Protein AF-A0A6I9NZT9-F1 (afdb_monomer)

Sequence (232 aa):
MGMRSCDSRCLFSGSKGEVCCIEPLRAPPDFRDHPITHYSLLAMASLTKILVIGLKPSLKVWMTFPYSKSDPSSVPQLAWQFVPVQKMLNPVLAFCKGDTVHFLLVKKEDTGTIHVIKQKQLQLSCDIISLSWINSRTLVLVDSHEKLQVVDRPSQEVLETLDLEQVQLVYNSRHFKSLATGGNVSQALALVGEKACYQSVSSYAGQIVYLGTKSAHIMALRNWREVCMMLF

InterPro domains:
  IPR045111 Vacuolar protein sorting-associated protein Vps41/Vps8 [PTHR12616] (41-227)

Foldseek 3Di:
DDDPPDDDDDPADDPQRDWQDKDWDDDDPVCCVPLCVQFGWMWTDGLFWIWIWGPPPHTDTQDIGTDDDADLLFAKDWEWDQAQDPNDTWIKIWIDTFFKTWIWTWDADPVRDIHTDTDDMAGDPFRWQDWYDLHNFWIWTAGLQRKIFIAGNVVSDGPDIDHCVVQAFDAADPVLQCPVPVRDDDPSSVSNSRSHRPVQWDHDNSWIWGHGPVDIDIDHDDDVVNVVVVVD

Solvent-accessible surface area (backbone atoms only — not comparable to full-atom values): 13312 Å² total; per-residue (Å²): 133,84,77,76,94,64,90,82,77,83,90,57,71,65,91,76,34,49,70,77,44,73,41,66,61,78,68,55,84,94,40,60,87,40,84,67,54,72,22,50,40,33,39,39,27,26,90,49,33,37,36,38,31,26,58,32,96,53,80,39,80,78,44,77,48,69,61,71,99,51,62,79,48,41,34,59,39,64,35,72,42,62,26,82,52,96,92,39,75,33,46,31,37,41,33,33,49,23,33,45,41,39,34,37,40,44,46,73,46,96,90,68,51,75,47,77,42,80,52,85,64,46,78,57,97,49,45,35,45,43,59,40,62,47,52,68,55,35,36,41,35,27,30,78,82,40,37,35,36,34,30,36,60,87,82,65,43,75,77,45,77,45,82,38,71,88,49,44,70,43,53,48,59,60,82,33,66,10,73,84,60,78,65,68,56,54,73,63,50,41,52,19,22,68,57,28,30,76,92,24,50,49,67,56,96,43,28,38,39,38,34,22,79,87,49,75,46,79,46,63,83,77,52,73,68,63,56,55,64,74,77,112

Secondary structure (DSSP, 8-state):
----------S--STTS-EEEEEE----GGGTTSTTGGG-EEEEEESSEEEEEE-SSS-EEEEEEEPPS--TTPPPEEEEEEEEETTEEEEEEEEESSSEEEEEEEEE-TTS-EEEEE---EE-SS-EEEEEESSSSEEEEEETT-EEEEEETTT--EEEEEE-TTT-B----TTTTTTTTTT---HHHHHHHTT--TTTEEEETTEEEEEBSS-EEEEEPPPHHHHHHT--

Organism: NCBI:txid8208

pLDDT: mean 84.69, std 13.44, range [42.03, 97.88]

Structure (mmCIF, N/CA/C/O backbone):
data_AF-A0A6I9NZT9-F1
#
_entry.id   AF-A0A6I9NZT9-F1
#
loop_
_atom_site.group_PDB
_atom_site.id
_atom_site.type_symbol
_atom_site.label_atom_id
_atom_site.label_alt_id
_atom_site.label_comp_id
_atom_site.label_asym_id
_atom_site.label_entity_id
_atom_site.label_seq_id
_atom_site.pdbx_PDB_ins_code
_atom_site.Cartn_x
_atom_site.Cartn_y
_atom_site.Cartn_z
_atom_site.occupancy
_atom_site.B_iso_or_equiv
_atom_site.auth_seq_id
_atom_site.auth_comp_id
_atom_site.auth_asym_id
_atom_site.auth_atom_id
_atom_site.pdbx_PDB_model_num
ATOM 1 N N . MET A 1 1 ? 33.300 -26.951 5.316 1.00 42.03 1 MET A N 1
ATOM 2 C CA . MET A 1 1 ? 33.050 -25.509 5.539 1.00 42.03 1 MET A CA 1
ATOM 3 C C . MET A 1 1 ? 32.155 -25.010 4.415 1.00 42.03 1 MET A C 1
ATOM 5 O O . MET A 1 1 ? 32.610 -24.957 3.283 1.00 42.03 1 MET A O 1
ATOM 9 N N . GLY A 1 2 ? 30.869 -24.774 4.685 1.00 51.41 2 GLY A N 1
ATOM 10 C CA . GLY A 1 2 ? 29.906 -24.364 3.659 1.00 51.41 2 GLY A CA 1
ATOM 11 C C . GLY A 1 2 ? 30.040 -22.878 3.341 1.00 51.41 2 GLY A C 1
ATOM 12 O O . GLY A 1 2 ? 29.692 -22.045 4.175 1.00 51.41 2 GLY A O 1
ATOM 13 N N . MET A 1 3 ? 30.542 -22.549 2.148 1.00 48.19 3 MET A N 1
ATOM 14 C CA . MET A 1 3 ? 30.416 -21.204 1.586 1.00 48.19 3 MET A CA 1
ATOM 15 C C . MET A 1 3 ? 28.928 -20.860 1.500 1.00 48.19 3 MET A C 1
ATOM 17 O O . MET A 1 3 ? 28.162 -21.559 0.837 1.00 48.19 3 MET A O 1
ATOM 21 N N . ARG A 1 4 ? 28.505 -19.792 2.181 1.00 50.16 4 ARG A N 1
ATOM 22 C CA . ARG A 1 4 ? 27.175 -19.218 1.969 1.00 50.16 4 ARG A CA 1
ATOM 23 C C . ARG A 1 4 ? 27.144 -18.685 0.538 1.00 50.16 4 ARG A C 1
ATOM 25 O O . ARG A 1 4 ? 27.800 -17.697 0.241 1.00 50.16 4 ARG A O 1
ATOM 32 N N . SER A 1 5 ? 26.402 -19.342 -0.345 1.00 57.97 5 SER A N 1
ATOM 33 C CA . SER A 1 5 ? 26.272 -18.985 -1.765 1.00 57.97 5 SER A CA 1
ATOM 34 C C . SER A 1 5 ? 25.376 -17.759 -2.014 1.00 57.97 5 SER A C 1
ATOM 36 O O . SER A 1 5 ? 24.858 -17.591 -3.114 1.00 57.97 5 SER A O 1
ATOM 38 N N . CYS A 1 6 ? 25.119 -16.941 -0.989 1.00 59.12 6 CYS A N 1
ATOM 39 C CA . CYS A 1 6 ? 24.190 -15.818 -1.037 1.00 59.12 6 CYS A CA 1
ATOM 40 C C . CYS A 1 6 ? 24.814 -14.609 -0.337 1.00 59.12 6 CYS A C 1
ATOM 42 O O . CYS A 1 6 ? 24.993 -14.622 0.884 1.00 59.12 6 CYS A O 1
ATOM 44 N N . ASP A 1 7 ? 25.116 -13.568 -1.112 1.00 59.53 7 ASP A N 1
ATOM 45 C CA . ASP A 1 7 ? 25.442 -12.250 -0.576 1.00 59.53 7 ASP A CA 1
ATOM 46 C C . ASP A 1 7 ? 24.166 -11.618 -0.013 1.00 59.53 7 ASP A C 1
ATOM 48 O O . ASP A 1 7 ? 23.321 -11.076 -0.730 1.00 59.53 7 ASP A O 1
ATOM 52 N N . SER A 1 8 ? 23.996 -11.706 1.305 1.00 62.50 8 SER A N 1
ATOM 53 C CA . SER A 1 8 ? 22.881 -11.065 1.993 1.00 62.50 8 SER A CA 1
ATOM 54 C C . SER A 1 8 ? 23.117 -9.556 2.070 1.00 62.50 8 SER A C 1
ATOM 56 O O . SER A 1 8 ? 23.924 -9.087 2.875 1.00 62.50 8 SER A O 1
ATOM 58 N N . ARG A 1 9 ? 22.391 -8.773 1.266 1.00 67.44 9 ARG A N 1
ATOM 59 C CA . ARG A 1 9 ? 22.388 -7.309 1.375 1.00 67.44 9 ARG A CA 1
ATOM 60 C C . ARG A 1 9 ? 21.302 -6.854 2.345 1.00 67.44 9 ARG A C 1
ATOM 62 O O . ARG A 1 9 ? 20.113 -7.038 2.099 1.00 67.44 9 ARG A O 1
ATOM 69 N N . CYS A 1 10 ? 21.714 -6.224 3.437 1.00 69.25 10 CYS A N 1
ATOM 70 C CA . CYS A 1 10 ? 20.796 -5.635 4.402 1.00 69.25 10 CYS A CA 1
ATOM 71 C C . CYS A 1 10 ? 20.137 -4.370 3.814 1.00 69.25 10 CYS A C 1
ATOM 73 O O . CYS A 1 10 ? 20.832 -3.422 3.453 1.00 69.25 10 CYS A O 1
ATOM 75 N N . LEU A 1 11 ? 18.803 -4.359 3.704 1.00 70.06 11 LEU A N 1
ATOM 76 C CA . LEU A 1 11 ? 18.023 -3.176 3.295 1.00 70.06 11 LEU A CA 1
ATOM 77 C C . LEU A 1 11 ? 17.580 -2.327 4.493 1.00 70.06 11 LEU A C 1
ATOM 79 O O . LEU A 1 11 ? 17.432 -1.112 4.377 1.00 70.06 11 LEU A O 1
ATOM 83 N N . PHE A 1 12 ? 17.413 -2.968 5.649 1.00 65.81 12 PHE A N 1
ATOM 84 C CA . PHE A 1 12 ? 17.015 -2.348 6.901 1.00 65.81 12 PHE A CA 1
ATOM 85 C C . PHE A 1 12 ? 17.824 -2.932 8.057 1.00 65.81 12 PHE A C 1
ATOM 87 O O . PHE A 1 12 ? 17.861 -4.148 8.227 1.00 65.81 12 PHE A O 1
ATOM 94 N N . SER A 1 13 ? 18.441 -2.063 8.860 1.00 58.19 13 SER A N 1
ATOM 95 C CA . SER A 1 13 ? 19.208 -2.445 10.048 1.00 58.19 13 SER A CA 1
ATOM 96 C C . SER A 1 13 ? 18.783 -1.597 11.248 1.00 58.19 13 SER A C 1
ATOM 98 O O . SER A 1 13 ? 18.632 -0.378 11.125 1.00 58.19 13 SER A O 1
ATOM 100 N N . GLY A 1 14 ? 18.598 -2.244 12.402 1.00 60.31 14 GLY A N 1
ATOM 101 C CA . GLY A 1 14 ? 18.289 -1.609 13.687 1.00 60.31 14 GLY A CA 1
ATOM 102 C C . GLY A 1 14 ? 16.810 -1.272 13.930 1.00 60.31 14 GLY A C 1
ATOM 103 O O . GLY A 1 14 ? 15.960 -1.387 13.050 1.00 60.31 14 GLY A O 1
ATOM 104 N N . SER A 1 15 ? 16.516 -0.793 15.143 1.00 53.78 15 SER A N 1
ATOM 105 C CA . SER A 1 15 ? 15.157 -0.532 15.659 1.00 53.78 15 SER A CA 1
ATOM 106 C C . SER A 1 15 ? 14.369 0.558 14.917 1.00 53.78 15 SER A C 1
ATOM 108 O O . SER A 1 15 ? 13.152 0.624 15.025 1.00 53.78 15 SER A O 1
ATOM 110 N N . LYS A 1 16 ? 15.037 1.418 14.135 1.00 55.62 16 LYS A N 1
ATOM 111 C CA . LYS A 1 16 ? 14.395 2.448 13.284 1.00 55.62 16 LYS A CA 1
ATOM 112 C C . LYS A 1 16 ? 14.175 1.997 11.834 1.00 55.62 16 LYS A C 1
ATOM 114 O O . LYS A 1 16 ? 13.639 2.760 11.024 1.00 55.62 16 LYS A O 1
ATOM 119 N N . GLY A 1 17 ? 14.635 0.792 11.499 1.00 67.75 17 GLY A N 1
ATOM 120 C CA . GLY A 1 17 ? 14.520 0.178 10.180 1.00 67.75 17 GLY A CA 1
ATOM 121 C C . GLY A 1 17 ? 13.511 -0.964 10.120 1.00 67.75 17 GLY A C 1
ATOM 122 O O . GLY A 1 17 ? 13.339 -1.539 9.058 1.00 67.75 17 GLY A O 1
ATOM 123 N N . GLU A 1 18 ? 12.845 -1.313 11.217 1.00 78.94 18 GLU A N 1
ATOM 124 C CA . GLU A 1 18 ? 11.904 -2.433 11.223 1.00 78.94 18 GLU A CA 1
ATOM 125 C C . GLU A 1 18 ? 10.788 -2.218 10.197 1.00 78.94 18 GLU A C 1
ATOM 127 O O . GLU A 1 18 ? 10.162 -1.157 10.139 1.00 78.94 18 GLU A O 1
ATOM 132 N N . VAL A 1 19 ? 10.580 -3.228 9.356 1.00 86.12 19 VAL A N 1
ATOM 133 C CA . VAL A 1 19 ? 9.548 -3.203 8.322 1.00 86.12 19 VAL A CA 1
ATOM 134 C C . VAL A 1 19 ? 8.225 -3.581 8.966 1.00 86.12 19 VAL A C 1
ATOM 136 O O . VAL A 1 19 ? 8.086 -4.673 9.511 1.00 86.12 19 VAL A O 1
ATOM 139 N N . CYS A 1 20 ? 7.259 -2.671 8.907 1.00 85.31 20 CYS A N 1
ATOM 140 C CA . CYS A 1 20 ? 5.933 -2.848 9.487 1.00 85.31 20 CYS A CA 1
ATOM 141 C C . CYS A 1 20 ? 4.992 -3.579 8.529 1.00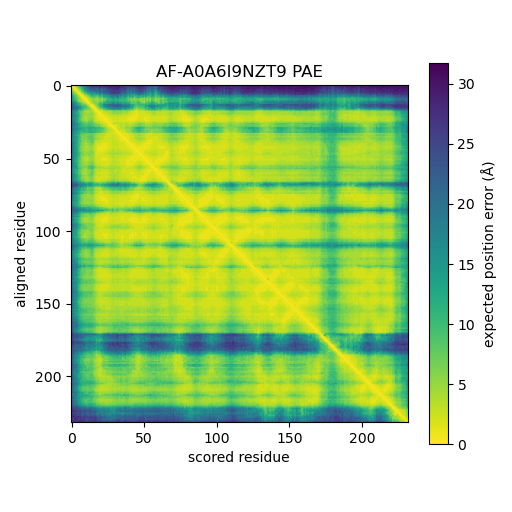 85.31 20 CYS A C 1
ATOM 143 O O . CYS A 1 20 ? 4.189 -4.401 8.962 1.00 85.31 20 CYS A O 1
ATOM 145 N N . CYS A 1 21 ? 5.088 -3.278 7.234 1.00 88.12 21 CYS A N 1
ATOM 146 C CA . CYS A 1 21 ? 4.266 -3.893 6.202 1.00 88.12 21 CYS A CA 1
ATOM 147 C C . CYS A 1 21 ? 5.017 -3.969 4.867 1.00 88.12 21 CYS A C 1
ATOM 149 O O . CYS A 1 21 ? 5.953 -3.209 4.589 1.00 88.12 21 CYS A O 1
ATOM 151 N N . ILE A 1 22 ? 4.620 -4.949 4.059 1.00 93.12 22 ILE A N 1
ATOM 152 C CA . ILE A 1 22 ? 5.210 -5.273 2.764 1.00 93.12 22 ILE A CA 1
ATOM 153 C C . ILE A 1 22 ? 4.063 -5.522 1.797 1.00 93.12 22 ILE A C 1
ATOM 155 O O . ILE A 1 22 ? 3.155 -6.278 2.125 1.00 93.12 22 ILE A O 1
ATOM 159 N N . GLU A 1 23 ? 4.148 -4.943 0.605 1.00 95.44 23 GLU A N 1
ATOM 160 C CA . GLU A 1 23 ? 3.105 -5.053 -0.409 1.00 95.44 23 GLU A CA 1
ATOM 161 C C . GLU A 1 23 ? 3.738 -5.381 -1.774 1.00 95.44 23 GLU A C 1
ATOM 163 O O . GLU A 1 23 ? 4.398 -4.525 -2.384 1.00 95.44 23 GLU A O 1
ATOM 168 N N . PRO A 1 24 ? 3.641 -6.641 -2.247 1.00 95.56 24 PRO A N 1
ATOM 169 C CA . PRO A 1 24 ? 4.149 -7.041 -3.555 1.00 95.56 24 PRO A CA 1
ATOM 170 C C . PRO A 1 24 ? 3.208 -6.574 -4.662 1.00 95.56 24 PRO A C 1
ATOM 172 O O . PRO A 1 24 ? 1.991 -6.698 -4.546 1.00 95.56 24 PRO A O 1
ATOM 175 N N . LEU A 1 25 ? 3.758 -6.110 -5.785 1.00 95.25 25 LEU A N 1
ATOM 176 C CA . LEU A 1 25 ? 2.935 -5.830 -6.957 1.00 95.25 25 LEU A CA 1
ATOM 177 C C . LEU A 1 25 ? 2.439 -7.152 -7.551 1.00 95.25 25 LEU A C 1
ATOM 179 O O . LEU A 1 25 ? 3.203 -7.906 -8.158 1.00 95.25 25 LEU A O 1
ATOM 183 N N . ARG A 1 26 ? 1.143 -7.418 -7.403 1.00 90.94 26 ARG A N 1
ATOM 184 C CA . ARG A 1 26 ? 0.479 -8.569 -8.017 1.00 90.94 26 ARG A CA 1
ATOM 185 C C . ARG A 1 26 ? -0.089 -8.148 -9.365 1.00 90.94 26 ARG A C 1
ATOM 187 O O . ARG A 1 26 ? -0.988 -7.317 -9.424 1.00 90.94 26 ARG A O 1
ATOM 194 N N . ALA A 1 27 ? 0.444 -8.712 -10.443 1.00 87.62 27 ALA A N 1
ATOM 195 C CA . ALA A 1 27 ? -0.117 -8.521 -11.774 1.00 87.62 27 ALA A CA 1
ATOM 196 C C . ALA A 1 27 ? -1.311 -9.469 -11.971 1.00 87.62 27 ALA A C 1
ATOM 198 O O . ALA A 1 27 ? -1.139 -10.684 -11.819 1.00 87.62 27 ALA A O 1
ATOM 199 N N . PRO A 1 28 ? -2.506 -8.951 -12.308 1.00 83.81 28 PRO A N 1
ATOM 200 C CA . PRO A 1 28 ? -3.607 -9.794 -12.757 1.00 83.81 28 PRO A CA 1
ATOM 201 C C . PRO A 1 28 ? -3.206 -10.630 -13.988 1.00 83.81 28 PRO A C 1
ATOM 203 O O . PRO A 1 28 ? -2.239 -10.279 -14.671 1.00 83.81 28 PRO A O 1
ATOM 206 N N . PRO A 1 29 ? -3.928 -11.726 -14.292 1.00 84.19 29 PRO A N 1
ATOM 207 C CA . PRO A 1 29 ? -3.612 -12.608 -15.418 1.00 84.19 29 PRO A CA 1
ATOM 208 C C . PRO A 1 29 ? -3.400 -11.865 -16.742 1.00 84.19 29 PRO A C 1
ATOM 210 O O . PRO A 1 29 ? -2.430 -12.149 -17.440 1.00 84.19 29 PRO A O 1
ATOM 213 N N . ASP A 1 30 ? -4.220 -10.847 -17.004 1.00 84.81 30 ASP A N 1
ATOM 214 C CA . ASP A 1 30 ? -4.185 -10.040 -18.231 1.00 84.81 30 ASP A CA 1
ATOM 215 C C . ASP A 1 30 ? -2.953 -9.121 -18.340 1.00 84.81 30 ASP A C 1
ATOM 217 O O . ASP A 1 30 ? -2.678 -8.563 -19.397 1.00 84.81 30 ASP A O 1
ATOM 221 N N . PHE A 1 31 ? -2.186 -8.958 -17.255 1.00 83.75 31 PHE A N 1
ATOM 222 C CA . PHE A 1 31 ? -1.015 -8.075 -17.186 1.00 83.75 31 PHE A CA 1
ATOM 223 C C . PHE A 1 31 ? 0.299 -8.824 -16.998 1.00 83.75 31 PHE A C 1
ATOM 225 O O . PHE A 1 31 ? 1.314 -8.202 -16.684 1.00 83.75 31 PHE A O 1
ATOM 232 N N . ARG A 1 32 ? 0.319 -10.151 -17.174 1.00 82.00 32 ARG A N 1
ATOM 233 C CA . ARG A 1 32 ? 1.549 -10.944 -17.012 1.00 82.00 32 ARG A CA 1
ATOM 234 C C . ARG A 1 32 ? 2.669 -10.484 -17.943 1.00 82.00 32 ARG A C 1
ATOM 236 O O . ARG A 1 32 ? 3.810 -10.403 -17.490 1.00 82.00 32 ARG A O 1
ATOM 243 N N . ASP A 1 33 ? 2.324 -10.086 -19.164 1.00 86.75 33 ASP A N 1
ATOM 244 C CA . ASP A 1 33 ? 3.270 -9.598 -20.175 1.00 86.75 33 ASP A CA 1
ATOM 245 C C . ASP A 1 33 ? 3.624 -8.110 -20.013 1.00 86.75 33 ASP A C 1
ATOM 247 O O . ASP A 1 33 ? 4.415 -7.563 -20.783 1.00 86.75 33 ASP A O 1
ATOM 251 N N . HIS A 1 34 ? 3.063 -7.423 -19.009 1.00 90.50 34 HIS A N 1
ATOM 252 C CA . HIS A 1 34 ? 3.400 -6.027 -18.770 1.00 90.50 34 HIS A CA 1
ATOM 253 C C . HIS A 1 34 ? 4.891 -5.908 -18.395 1.00 90.50 34 HIS A C 1
ATOM 255 O O . HIS A 1 34 ? 5.329 -6.560 -17.448 1.00 90.50 34 HIS A O 1
ATOM 261 N N . PRO A 1 35 ? 5.683 -5.011 -19.014 1.00 90.69 35 PRO A N 1
ATOM 262 C CA . PRO A 1 35 ? 7.142 -4.998 -18.857 1.00 90.69 35 PRO A CA 1
ATOM 263 C C . PRO A 1 35 ? 7.665 -4.873 -17.418 1.00 90.69 35 PRO A C 1
ATOM 265 O O . PRO A 1 35 ? 8.810 -5.226 -17.136 1.00 90.69 35 PRO A O 1
ATOM 268 N N . ILE A 1 36 ? 6.850 -4.335 -16.508 1.00 92.19 36 ILE A N 1
ATOM 269 C CA . ILE A 1 36 ? 7.199 -4.170 -15.092 1.00 92.19 36 ILE A CA 1
ATOM 270 C C . ILE A 1 36 ? 7.196 -5.492 -14.304 1.00 92.19 36 ILE A C 1
ATOM 272 O O . ILE A 1 36 ? 7.867 -5.590 -13.277 1.00 92.19 36 ILE A O 1
ATOM 276 N N . THR A 1 37 ? 6.475 -6.522 -14.764 1.00 90.81 37 THR A N 1
ATOM 277 C CA . THR A 1 37 ? 6.315 -7.795 -14.035 1.00 90.81 37 THR A CA 1
ATOM 278 C C . THR A 1 37 ? 7.617 -8.586 -13.964 1.00 90.81 37 THR A C 1
ATOM 280 O O . THR A 1 37 ? 7.867 -9.270 -12.969 1.00 90.81 37 THR A O 1
ATOM 283 N N . HIS A 1 38 ? 8.501 -8.410 -14.951 1.00 90.56 38 HIS A N 1
ATOM 284 C CA . HIS A 1 38 ? 9.821 -9.042 -15.002 1.00 90.56 38 HIS A CA 1
ATOM 285 C C . HIS A 1 38 ? 10.725 -8.683 -13.819 1.00 90.56 38 HIS A C 1
ATOM 287 O O . HIS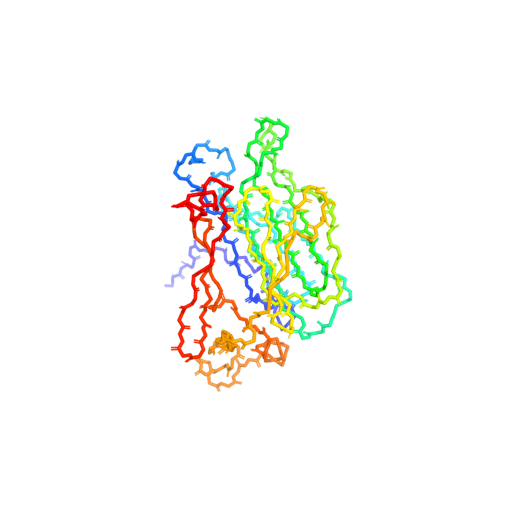 A 1 38 ? 11.664 -9.422 -13.524 1.00 90.56 38 HIS A O 1
ATOM 293 N N . TYR A 1 39 ? 10.446 -7.575 -13.128 1.00 92.38 39 TYR A N 1
ATOM 294 C CA . TYR A 1 39 ? 11.305 -7.081 -12.059 1.00 92.38 39 TYR A CA 1
ATOM 295 C C . TYR A 1 39 ? 10.831 -7.438 -10.645 1.00 92.38 39 TYR A C 1
ATOM 297 O O . TYR A 1 39 ? 11.542 -7.157 -9.680 1.00 92.38 39 TYR A O 1
ATOM 305 N N . SER A 1 40 ? 9.657 -8.069 -10.505 1.00 93.25 40 SER A N 1
ATOM 306 C CA . SER A 1 40 ? 9.083 -8.458 -9.206 1.00 93.25 40 SER A CA 1
ATOM 307 C C . SER A 1 40 ? 9.092 -7.298 -8.195 1.00 93.25 40 SER A C 1
ATOM 309 O O . SER A 1 40 ? 9.841 -7.311 -7.217 1.00 93.25 40 SER A O 1
ATOM 311 N N . LEU A 1 41 ? 8.288 -6.268 -8.483 1.00 95.06 41 LEU A N 1
ATOM 312 C CA . LEU A 1 41 ? 8.169 -5.059 -7.663 1.00 95.06 41 LEU A CA 1
ATOM 313 C C . LEU A 1 41 ? 7.655 -5.375 -6.256 1.00 95.06 41 LEU A C 1
ATOM 315 O O . LEU A 1 41 ? 6.673 -6.100 -6.087 1.00 95.06 41 LEU A O 1
ATOM 319 N N . LEU A 1 42 ? 8.282 -4.754 -5.260 1.00 96.00 42 LEU A N 1
ATOM 320 C CA . LEU A 1 42 ? 7.904 -4.836 -3.856 1.00 96.00 42 LEU A CA 1
ATOM 321 C C . LEU A 1 42 ? 7.965 -3.442 -3.228 1.00 96.00 42 LEU A C 1
ATOM 323 O O . LEU A 1 42 ? 8.961 -2.730 -3.375 1.00 96.00 42 LEU A O 1
ATOM 327 N N . ALA A 1 43 ? 6.914 -3.065 -2.507 1.00 97.00 43 ALA A N 1
ATOM 328 C CA . ALA A 1 43 ? 6.943 -1.926 -1.601 1.00 97.00 43 ALA A CA 1
ATOM 329 C C . ALA A 1 43 ? 7.142 -2.426 -0.169 1.00 97.00 43 ALA A C 1
ATOM 331 O O . ALA A 1 43 ? 6.565 -3.437 0.229 1.00 97.00 43 ALA A O 1
ATOM 332 N N . MET A 1 44 ? 7.952 -1.718 0.608 1.00 95.19 44 MET A N 1
ATOM 333 C CA . MET A 1 44 ? 8.151 -1.989 2.031 1.00 95.19 44 MET A CA 1
ATOM 334 C C . MET A 1 44 ? 8.065 -0.679 2.797 1.00 95.19 44 MET A C 1
ATOM 336 O O . MET A 1 44 ? 8.636 0.318 2.355 1.00 95.19 44 MET A O 1
ATOM 340 N N . ALA A 1 45 ? 7.405 -0.686 3.949 1.00 93.31 45 ALA A N 1
ATOM 341 C CA . ALA A 1 45 ? 7.298 0.483 4.809 1.00 93.31 45 ALA A CA 1
ATOM 342 C C . ALA A 1 45 ? 7.836 0.170 6.201 1.00 93.31 45 ALA A C 1
ATOM 344 O O . ALA A 1 45 ? 7.486 -0.843 6.805 1.00 93.31 45 ALA A O 1
ATOM 345 N N . SER A 1 46 ? 8.678 1.062 6.710 1.00 89.94 46 SER A N 1
ATOM 346 C CA . SER A 1 46 ? 9.008 1.152 8.131 1.00 89.94 46 SER A CA 1
ATOM 347 C C . SER A 1 46 ? 8.215 2.291 8.770 1.00 89.94 46 SER A C 1
ATOM 349 O O . SER A 1 46 ? 7.390 2.926 8.125 1.00 89.94 46 SER A O 1
ATOM 351 N N . LEU A 1 47 ? 8.500 2.631 10.025 1.00 88.12 47 LEU A N 1
ATOM 352 C CA . LEU A 1 47 ? 7.922 3.825 10.655 1.00 88.12 47 LEU A CA 1
ATOM 353 C C . LEU A 1 47 ? 8.522 5.143 10.151 1.00 88.12 47 LEU A C 1
ATOM 355 O O . LEU A 1 47 ? 7.989 6.210 10.440 1.00 88.12 47 LEU A O 1
ATOM 359 N N . THR A 1 48 ? 9.640 5.097 9.425 1.00 87.62 48 THR A N 1
ATOM 360 C CA . THR A 1 48 ? 10.397 6.299 9.038 1.00 87.62 48 THR A CA 1
ATOM 361 C C . THR A 1 48 ? 10.425 6.548 7.539 1.00 87.62 48 THR A C 1
ATOM 363 O O . THR A 1 48 ? 10.647 7.682 7.116 1.00 87.62 48 THR A O 1
ATOM 366 N N . LYS A 1 49 ? 10.211 5.516 6.720 1.00 91.56 49 LYS A N 1
ATOM 367 C CA . LYS A 1 49 ? 10.289 5.614 5.262 1.00 91.56 49 LYS A CA 1
ATOM 368 C C . LYS A 1 49 ? 9.622 4.436 4.571 1.00 91.56 49 LYS A C 1
ATOM 370 O O . LYS A 1 49 ? 9.482 3.363 5.153 1.00 91.56 49 LYS A O 1
ATOM 375 N N . ILE A 1 50 ? 9.343 4.621 3.287 1.00 94.62 50 ILE A N 1
ATOM 376 C CA . ILE A 1 50 ? 9.049 3.536 2.357 1.00 94.62 50 ILE A CA 1
ATOM 377 C C . ILE A 1 50 ? 10.216 3.296 1.399 1.00 94.62 50 ILE A C 1
ATOM 379 O O . ILE A 1 50 ? 10.987 4.207 1.076 1.00 94.62 50 ILE A O 1
ATOM 383 N N . LEU A 1 51 ? 10.310 2.065 0.913 1.00 95.12 51 LEU A N 1
ATOM 384 C CA . LEU A 1 51 ? 11.200 1.643 -0.157 1.00 95.12 51 LEU A CA 1
ATOM 385 C C . LEU A 1 51 ? 10.376 1.015 -1.278 1.00 95.12 51 LEU A C 1
ATOM 387 O O . LEU A 1 51 ? 9.537 0.155 -1.017 1.00 95.12 51 LEU A O 1
ATOM 391 N N . VAL A 1 52 ? 10.663 1.400 -2.521 1.00 96.56 52 VAL A N 1
ATOM 392 C CA . VAL A 1 52 ? 10.192 0.686 -3.716 1.00 96.56 52 VAL A CA 1
ATOM 393 C C . VAL A 1 52 ? 11.384 -0.043 -4.312 1.00 96.56 52 VAL A C 1
ATOM 395 O O . VAL A 1 52 ? 12.370 0.590 -4.709 1.00 96.56 52 VAL A O 1
ATOM 398 N N . ILE A 1 53 ? 11.303 -1.370 -4.351 1.00 95.06 53 ILE A N 1
ATOM 399 C CA . ILE A 1 53 ? 12.399 -2.233 -4.782 1.00 95.06 53 ILE A CA 1
ATOM 400 C C . ILE A 1 53 ? 11.967 -3.171 -5.910 1.00 95.06 53 ILE A C 1
ATOM 402 O O . ILE A 1 53 ? 10.808 -3.573 -6.003 1.00 95.06 53 ILE A O 1
ATOM 406 N N . GLY A 1 54 ? 12.927 -3.533 -6.753 1.00 94.75 54 GLY A N 1
ATOM 407 C CA . GLY A 1 54 ? 12.839 -4.654 -7.679 1.00 94.75 54 GLY A CA 1
ATOM 408 C C . GLY A 1 54 ? 13.681 -5.800 -7.154 1.00 94.75 54 GLY A C 1
ATOM 409 O O . GLY A 1 54 ? 14.831 -5.587 -6.767 1.00 94.75 54 GLY A O 1
ATOM 410 N N . LEU A 1 55 ? 13.114 -7.002 -7.121 1.00 92.38 55 LEU A N 1
ATOM 411 C CA . LEU A 1 55 ? 13.834 -8.207 -6.702 1.00 92.38 55 LEU A CA 1
ATOM 412 C C . LEU A 1 55 ? 14.566 -8.876 -7.871 1.00 92.38 55 LEU A C 1
ATOM 414 O O . LEU A 1 55 ? 15.548 -9.582 -7.656 1.00 92.38 55 LEU A O 1
ATOM 418 N N . LYS A 1 56 ? 14.087 -8.663 -9.101 1.00 91.50 56 LYS A N 1
ATOM 419 C CA . LYS A 1 56 ? 14.634 -9.253 -10.326 1.00 91.50 56 LYS A CA 1
ATOM 420 C C . LYS A 1 56 ? 15.045 -8.175 -11.336 1.00 91.50 56 LYS A C 1
ATOM 422 O O . LYS A 1 56 ? 14.479 -7.083 -11.325 1.00 91.50 56 LYS A O 1
ATOM 427 N N . PRO A 1 57 ? 16.003 -8.473 -12.234 1.00 88.00 57 PRO A N 1
ATOM 428 C CA . PRO A 1 57 ? 16.880 -9.655 -12.224 1.00 88.00 57 PRO A CA 1
ATOM 429 C C . PRO A 1 57 ? 17.902 -9.629 -11.074 1.00 88.00 57 PRO A C 1
ATOM 431 O O . PRO A 1 57 ? 18.450 -10.663 -10.711 1.00 88.00 57 PRO A O 1
ATOM 434 N N . SER A 1 58 ? 18.120 -8.462 -10.475 1.00 88.75 58 SER A N 1
ATOM 435 C CA . SER A 1 58 ? 18.920 -8.264 -9.273 1.00 88.75 58 SER A CA 1
ATOM 436 C C . SER A 1 58 ? 18.212 -7.289 -8.338 1.00 88.75 58 SER A C 1
ATOM 438 O O . SER A 1 58 ? 17.360 -6.506 -8.765 1.00 88.75 58 SER A O 1
ATOM 440 N N . LEU A 1 59 ? 18.572 -7.334 -7.055 1.00 90.38 59 LEU A N 1
ATOM 441 C CA . LEU A 1 59 ? 17.994 -6.456 -6.047 1.00 90.38 59 LEU A CA 1
ATOM 442 C C . LEU A 1 59 ? 18.366 -4.991 -6.324 1.00 90.38 59 LEU A C 1
ATOM 444 O O . LEU A 1 59 ? 19.525 -4.593 -6.166 1.00 90.38 59 LEU A O 1
ATOM 448 N N . LYS A 1 60 ? 17.372 -4.171 -6.669 1.00 92.00 60 LYS A N 1
ATOM 449 C CA . LYS A 1 60 ? 17.535 -2.733 -6.913 1.00 92.00 60 LYS A CA 1
ATOM 450 C C . LYS A 1 60 ? 16.537 -1.928 -6.092 1.00 92.00 60 LYS A C 1
ATOM 452 O O . LYS A 1 60 ? 15.343 -2.198 -6.115 1.00 92.00 60 LYS A O 1
ATOM 457 N N . VAL A 1 61 ? 17.027 -0.903 -5.399 1.00 93.06 61 VAL A N 1
ATOM 458 C CA . VAL A 1 61 ? 16.181 0.098 -4.736 1.00 93.06 61 VAL A CA 1
ATOM 459 C C . VAL A 1 61 ? 15.965 1.240 -5.722 1.00 93.06 61 VAL A C 1
ATOM 461 O O . VAL A 1 61 ? 16.928 1.910 -6.088 1.00 93.06 61 VAL A O 1
ATOM 464 N N . TRP A 1 62 ? 14.731 1.448 -6.180 1.00 93.38 62 TRP A N 1
ATOM 465 C CA . TRP A 1 62 ? 14.416 2.541 -7.111 1.00 93.38 62 TRP A CA 1
ATOM 466 C C . TRP A 1 62 ? 13.983 3.814 -6.407 1.00 93.38 62 TRP A C 1
ATOM 468 O O . TRP A 1 62 ? 14.212 4.898 -6.931 1.00 93.38 62 TRP A O 1
ATOM 478 N N . MET A 1 63 ? 13.364 3.696 -5.234 1.00 94.25 63 MET A N 1
ATOM 479 C CA . MET A 1 63 ? 12.920 4.854 -4.470 1.00 94.25 63 MET A CA 1
ATOM 480 C C . MET A 1 63 ? 13.068 4.605 -2.977 1.00 94.25 63 MET A C 1
ATOM 482 O O . MET A 1 63 ? 12.756 3.522 -2.486 1.00 94.25 63 MET A O 1
ATOM 486 N N . THR A 1 64 ? 13.509 5.638 -2.261 1.00 94.12 64 THR A N 1
ATOM 487 C CA . THR A 1 64 ? 13.383 5.756 -0.807 1.00 94.12 64 THR A CA 1
ATOM 488 C C . THR A 1 64 ? 12.635 7.041 -0.519 1.00 94.12 64 THR A C 1
ATOM 490 O O . THR A 1 64 ? 13.092 8.113 -0.907 1.00 94.12 64 THR A O 1
ATOM 493 N N . PHE A 1 65 ? 11.493 6.946 0.152 1.00 92.94 65 PHE A N 1
ATOM 494 C CA . PHE A 1 65 ? 10.693 8.115 0.494 1.00 92.94 65 PHE A CA 1
ATOM 495 C C . PHE A 1 65 ? 10.541 8.198 2.017 1.00 92.94 65 PHE A C 1
ATOM 497 O O . PHE A 1 65 ? 9.908 7.317 2.599 1.00 92.94 65 PHE A O 1
ATOM 504 N N . PRO A 1 66 ? 11.139 9.201 2.683 1.00 92.19 66 PRO A N 1
ATOM 505 C CA . PRO A 1 66 ? 10.965 9.394 4.116 1.00 92.19 66 PRO A CA 1
ATOM 506 C C . PRO A 1 66 ? 9.567 9.931 4.425 1.00 92.19 66 PRO A C 1
ATOM 508 O O . PRO A 1 66 ? 9.048 10.773 3.693 1.00 92.19 66 PRO A O 1
ATOM 511 N N . TYR A 1 67 ? 8.975 9.483 5.529 1.00 87.31 67 TYR A N 1
ATOM 512 C CA . TYR A 1 67 ? 7.775 10.130 6.052 1.00 87.31 67 TYR A CA 1
ATOM 513 C C . TYR A 1 67 ? 8.131 11.509 6.619 1.00 87.31 67 TYR A C 1
ATOM 515 O O . TYR A 1 67 ? 9.188 11.693 7.231 1.00 87.31 67 TYR A O 1
ATOM 523 N N . SER A 1 68 ? 7.242 12.484 6.432 1.00 78.38 68 SER A N 1
ATOM 524 C CA . SER A 1 68 ? 7.261 13.725 7.209 1.00 78.38 68 SER A CA 1
ATOM 525 C C . SER A 1 68 ? 6.974 13.423 8.686 1.00 78.38 68 SER A C 1
ATOM 527 O O . SER A 1 68 ? 6.554 12.316 9.041 1.00 78.38 68 SER A O 1
ATOM 529 N N . LYS A 1 69 ? 7.211 14.406 9.567 1.00 74.56 69 LYS A N 1
ATOM 530 C CA . LYS A 1 69 ? 6.830 14.298 10.982 1.00 74.56 69 LYS A CA 1
ATOM 531 C C . LYS A 1 69 ? 5.344 13.929 11.068 1.00 74.56 69 LYS A C 1
ATOM 533 O O . LYS A 1 69 ? 4.491 14.739 10.731 1.00 74.56 69 LYS A O 1
ATOM 538 N N . SER A 1 70 ? 5.081 12.700 11.485 1.00 74.50 70 SER A N 1
ATOM 539 C CA . SER A 1 70 ? 3.764 12.105 11.702 1.00 74.50 70 SER A CA 1
ATOM 540 C C . SER A 1 70 ? 3.745 11.521 13.109 1.00 74.50 70 SER A C 1
ATOM 542 O O . SER A 1 70 ? 4.807 11.304 13.706 1.00 74.50 70 SER A O 1
ATOM 544 N N . ASP A 1 71 ? 2.552 11.287 13.646 1.00 82.75 71 ASP A N 1
ATOM 545 C CA . ASP A 1 71 ? 2.390 10.684 14.966 1.00 82.75 71 ASP A CA 1
ATOM 546 C C . ASP A 1 71 ? 3.148 9.336 15.018 1.00 82.75 71 ASP A C 1
ATOM 548 O O . ASP A 1 71 ? 3.013 8.515 14.100 1.00 82.75 71 ASP A O 1
ATOM 552 N N . PRO A 1 72 ? 3.986 9.083 16.041 1.00 83.00 72 PRO A N 1
ATOM 553 C CA . PRO A 1 72 ? 4.688 7.811 16.203 1.00 83.00 72 PRO A CA 1
ATOM 554 C C . PRO A 1 72 ? 3.770 6.580 16.202 1.00 83.00 72 PRO A C 1
ATOM 556 O O . PRO A 1 72 ? 4.209 5.518 15.767 1.00 83.00 72 PRO A O 1
ATOM 559 N N . SER A 1 73 ? 2.515 6.730 16.630 1.00 83.75 73 SER A N 1
ATOM 560 C CA . SER A 1 73 ? 1.492 5.679 16.654 1.00 83.75 73 SER A CA 1
ATOM 561 C C . SER A 1 73 ? 0.822 5.427 15.300 1.00 83.75 73 SER A C 1
ATOM 563 O O . SER A 1 73 ? 0.216 4.371 15.123 1.00 83.75 73 SER A O 1
ATOM 565 N N . SER A 1 74 ? 0.946 6.345 14.329 1.00 90.12 74 SER A N 1
ATOM 566 C CA . SER A 1 74 ? 0.345 6.166 13.002 1.00 90.12 74 SER A CA 1
ATOM 567 C C . SER A 1 74 ? 0.934 4.966 12.272 1.00 90.12 74 SER A C 1
ATOM 569 O O . SER A 1 74 ? 2.160 4.782 12.213 1.00 90.12 74 SER A O 1
ATOM 571 N N . VAL A 1 75 ? 0.042 4.211 11.642 1.00 89.38 75 VAL A N 1
ATOM 572 C CA . VAL A 1 75 ? 0.311 2.912 11.029 1.00 89.38 75 VAL A CA 1
ATOM 573 C C . VAL A 1 75 ? 0.655 3.086 9.539 1.00 89.38 75 VAL A C 1
ATOM 575 O O . VAL A 1 75 ? -0.166 3.617 8.791 1.00 89.38 75 VAL A O 1
ATOM 578 N N . PRO A 1 76 ? 1.840 2.654 9.066 1.00 93.62 76 PRO A N 1
ATOM 579 C CA . PRO A 1 76 ? 2.189 2.720 7.646 1.00 93.62 76 PRO A CA 1
ATOM 580 C C . PRO A 1 76 ? 1.286 1.847 6.765 1.00 93.62 76 PRO A C 1
ATOM 582 O O . PRO A 1 76 ? 1.245 0.642 6.957 1.00 93.62 76 PRO A O 1
ATOM 585 N N . GLN A 1 77 ? 0.638 2.394 5.739 1.00 95.44 77 GLN A N 1
ATOM 586 C CA . GLN A 1 77 ? -0.128 1.598 4.769 1.00 95.44 77 GLN A CA 1
ATOM 587 C C . GLN A 1 77 ? 0.524 1.593 3.389 1.00 95.44 77 GLN A C 1
ATOM 589 O O . GLN A 1 77 ? 1.141 2.580 2.979 1.00 95.44 77 GLN A O 1
ATOM 594 N N . LEU A 1 78 ? 0.341 0.494 2.657 1.00 97.06 78 LEU A N 1
ATOM 595 C CA . LEU A 1 78 ? 0.804 0.290 1.287 1.00 97.06 78 LEU A CA 1
ATOM 596 C C . LEU A 1 78 ? -0.292 -0.420 0.489 1.00 97.06 78 LEU A C 1
ATOM 598 O O . LEU A 1 78 ? -0.830 -1.416 0.960 1.00 97.06 78 LEU A O 1
ATOM 602 N N . ALA A 1 79 ? -0.583 0.051 -0.722 1.00 96.69 79 ALA A N 1
ATOM 603 C CA . ALA A 1 79 ? -1.511 -0.622 -1.625 1.00 96.69 79 ALA A CA 1
ATOM 604 C C . ALA A 1 79 ? -1.122 -0.381 -3.092 1.00 96.69 79 ALA A C 1
ATOM 606 O O . ALA A 1 79 ? -1.081 0.766 -3.556 1.00 96.69 79 ALA A O 1
ATOM 607 N N . TRP A 1 80 ? -0.855 -1.454 -3.838 1.00 96.69 80 TRP A N 1
ATOM 608 C CA . TRP A 1 80 ? -0.611 -1.383 -5.282 1.00 96.69 80 TRP A CA 1
ATOM 609 C C . TRP A 1 80 ? -1.908 -1.455 -6.080 1.00 96.69 80 TRP A C 1
ATOM 611 O O . TRP A 1 80 ? -2.814 -2.205 -5.733 1.00 96.69 80 TRP A O 1
ATOM 621 N N . GLN A 1 81 ? -1.947 -0.746 -7.207 1.00 94.94 81 GLN A N 1
ATOM 622 C CA . GLN A 1 81 ? -2.981 -0.930 -8.220 1.00 94.94 81 GLN A CA 1
ATOM 623 C C . GLN A 1 81 ? -2.470 -0.565 -9.611 1.00 94.94 81 GLN A C 1
ATOM 625 O O . GLN A 1 81 ? -1.722 0.397 -9.773 1.00 94.94 81 GLN A O 1
ATOM 630 N N . PHE A 1 82 ? -2.898 -1.302 -10.636 1.00 94.19 82 PHE A N 1
ATOM 631 C CA . PHE A 1 82 ? -2.698 -0.878 -12.023 1.00 94.19 82 PHE A CA 1
ATOM 632 C C . PHE A 1 82 ? -3.723 0.202 -12.385 1.00 94.19 82 PHE A C 1
ATOM 634 O O . PHE A 1 82 ? -4.932 -0.001 -12.270 1.00 94.19 82 PHE A O 1
ATOM 641 N N . VAL A 1 83 ? -3.234 1.361 -12.824 1.00 93.12 83 VAL A N 1
ATOM 642 C CA . VAL A 1 83 ? -4.045 2.546 -13.126 1.00 93.12 83 VAL A CA 1
ATOM 643 C C . VAL A 1 83 ? -3.785 2.999 -14.563 1.00 93.12 83 VAL A C 1
ATOM 645 O O . VAL A 1 83 ? -2.625 3.048 -14.987 1.00 93.12 83 VAL A O 1
ATOM 648 N N . PRO A 1 84 ? -4.828 3.353 -15.338 1.00 90.81 84 PRO A N 1
ATOM 649 C CA . PRO A 1 84 ? -4.641 3.863 -16.689 1.00 90.81 84 PRO A CA 1
ATOM 650 C C . PRO A 1 84 ? -4.031 5.267 -16.632 1.00 90.81 84 PRO A C 1
ATOM 652 O O . PRO A 1 84 ? -4.636 6.211 -16.123 1.00 90.81 84 PRO A O 1
ATOM 655 N N . VAL A 1 85 ? -2.822 5.412 -17.171 1.00 85.50 85 VAL A N 1
ATOM 656 C CA . VAL A 1 85 ? -2.092 6.679 -17.279 1.00 85.50 85 VAL A CA 1
ATOM 657 C C . VAL A 1 85 ? -1.552 6.801 -18.700 1.00 85.50 85 VAL A C 1
ATOM 659 O O . VAL A 1 85 ? -0.799 5.946 -19.153 1.00 85.50 85 VAL A O 1
ATOM 662 N N . GLN A 1 86 ? -1.932 7.864 -19.419 1.00 80.00 86 GLN A N 1
ATOM 663 C CA . GLN A 1 86 ? -1.460 8.131 -20.791 1.00 80.00 86 GLN A CA 1
ATOM 664 C C . GLN A 1 86 ? -1.617 6.923 -21.743 1.00 80.00 86 GLN A C 1
ATOM 666 O O . GLN A 1 86 ? -0.705 6.600 -22.497 1.00 80.00 86 GLN A O 1
ATOM 671 N N . LYS A 1 87 ? -2.781 6.256 -21.709 1.00 80.75 87 LYS A N 1
ATOM 672 C CA . LYS A 1 87 ? -3.126 5.071 -22.529 1.00 80.75 87 LYS A CA 1
ATOM 673 C C . LYS A 1 87 ? -2.364 3.777 -22.202 1.00 80.75 87 LYS A C 1
ATOM 675 O O . LYS A 1 87 ? -2.557 2.786 -22.895 1.00 80.75 87 LYS A O 1
ATOM 680 N N . MET A 1 88 ? -1.561 3.749 -21.139 1.00 85.44 88 MET A N 1
ATOM 681 C CA . MET A 1 88 ? -0.949 2.522 -20.623 1.00 85.44 88 MET A CA 1
ATOM 682 C C . MET A 1 88 ? -1.359 2.279 -19.175 1.00 85.44 88 MET A C 1
ATOM 684 O O . MET A 1 88 ? -1.473 3.210 -18.375 1.00 85.44 88 MET A O 1
ATOM 688 N N . LEU A 1 89 ? -1.565 1.016 -18.823 1.00 91.12 89 LEU A N 1
ATOM 689 C CA . LEU A 1 89 ? -1.851 0.616 -17.452 1.00 91.12 89 LEU A CA 1
ATOM 690 C C . LEU A 1 89 ? -0.536 0.477 -16.703 1.00 91.12 89 LEU A C 1
ATOM 692 O O . LEU A 1 89 ? 0.241 -0.423 -16.982 1.00 91.12 89 LEU A O 1
ATOM 696 N N . ASN A 1 90 ? -0.287 1.385 -15.767 1.00 94.31 90 ASN A N 1
ATOM 697 C CA . ASN A 1 90 ? 0.948 1.409 -14.998 1.00 94.31 90 ASN A CA 1
ATOM 698 C C . ASN A 1 90 ? 0.645 1.190 -13.513 1.00 94.31 90 ASN A C 1
ATOM 700 O O . ASN A 1 90 ? -0.383 1.669 -13.024 1.00 94.31 90 ASN A O 1
ATOM 704 N N . PRO A 1 91 ? 1.523 0.496 -12.776 1.00 95.94 91 PRO A N 1
ATOM 705 C CA . PRO A 1 91 ? 1.370 0.350 -11.338 1.00 95.94 91 PRO A CA 1
ATOM 706 C C . PRO A 1 91 ? 1.517 1.697 -10.623 1.00 95.94 91 PRO A C 1
ATOM 708 O O . PRO A 1 91 ? 2.470 2.450 -10.836 1.00 95.94 91 PRO A O 1
ATOM 711 N N . VAL A 1 92 ? 0.571 1.973 -9.734 1.00 96.94 92 VAL A N 1
ATOM 712 C CA . VAL A 1 92 ? 0.578 3.096 -8.804 1.00 96.94 92 VAL A CA 1
ATOM 713 C C . VAL A 1 92 ? 0.560 2.534 -7.389 1.00 96.94 92 VAL A C 1
ATOM 715 O O . VAL A 1 92 ? -0.315 1.742 -7.039 1.00 96.94 92 VAL A O 1
ATOM 718 N N . LEU A 1 93 ? 1.532 2.943 -6.578 1.00 97.88 93 LEU A N 1
ATOM 719 C CA . LEU A 1 93 ? 1.541 2.693 -5.141 1.00 97.88 93 LEU A CA 1
ATOM 720 C C . LEU A 1 93 ? 0.807 3.833 -4.452 1.00 97.88 93 LEU A C 1
ATOM 722 O O . LEU A 1 93 ? 1.268 4.971 -4.539 1.00 97.88 93 LEU A O 1
ATOM 726 N N . ALA A 1 94 ? -0.277 3.535 -3.745 1.00 97.75 94 ALA A N 1
ATOM 727 C CA . ALA A 1 94 ? -0.777 4.408 -2.693 1.00 97.75 94 ALA A CA 1
ATOM 728 C C . ALA A 1 94 ? -0.097 4.021 -1.378 1.00 97.75 94 ALA A C 1
ATOM 730 O O . ALA A 1 94 ? 0.034 2.835 -1.067 1.00 97.75 94 ALA A O 1
ATOM 731 N N . PHE A 1 95 ? 0.349 5.009 -0.612 1.00 97.25 95 PHE A N 1
ATOM 732 C CA . PHE A 1 95 ? 0.919 4.774 0.708 1.00 97.25 95 PHE A CA 1
ATOM 733 C C . PHE A 1 95 ? 0.652 5.945 1.644 1.00 97.25 95 PHE A C 1
ATOM 735 O O . PHE A 1 95 ? 0.559 7.092 1.205 1.00 97.25 95 PHE A O 1
ATOM 742 N N . CYS A 1 96 ? 0.564 5.668 2.939 1.00 94.94 96 CYS A N 1
ATOM 743 C CA . CYS A 1 96 ? 0.373 6.695 3.958 1.00 94.94 96 CYS A CA 1
ATOM 744 C C . CYS A 1 96 ? 1.007 6.290 5.289 1.00 94.94 96 CYS A C 1
ATOM 746 O O . CYS A 1 96 ? 1.379 5.136 5.496 1.00 94.94 96 CYS A O 1
ATOM 748 N N . LYS A 1 97 ? 1.155 7.278 6.167 1.00 93.56 97 LYS A N 1
ATOM 749 C CA . LYS A 1 97 ? 1.365 7.148 7.612 1.00 93.56 97 LYS A CA 1
ATOM 750 C C . LYS A 1 97 ? 0.886 8.470 8.204 1.00 93.56 97 LYS A C 1
ATOM 752 O O . LYS A 1 97 ? 1.519 9.493 7.950 1.00 93.56 97 LYS A O 1
ATOM 757 N N . GLY A 1 98 ? -0.221 8.460 8.937 1.00 93.50 98 GLY A N 1
ATOM 758 C CA . GLY A 1 98 ? -0.916 9.690 9.308 1.00 93.50 98 GLY A CA 1
ATOM 759 C C . GLY A 1 98 ? -2.122 9.935 8.408 1.00 93.50 98 GLY A C 1
ATOM 760 O O . GLY A 1 98 ? -2.803 9.006 7.980 1.00 93.50 98 GLY A O 1
ATOM 761 N N . ASP A 1 99 ? -2.335 11.201 8.081 1.00 93.31 99 ASP A N 1
ATOM 762 C CA . ASP A 1 99 ? -3.504 11.734 7.379 1.00 93.31 99 ASP A CA 1
ATOM 763 C C . ASP A 1 99 ? -3.253 12.056 5.891 1.00 93.31 99 ASP A C 1
ATOM 765 O O . ASP A 1 99 ? -4.167 12.452 5.166 1.00 93.31 99 ASP A O 1
ATOM 769 N N . THR A 1 100 ? -2.020 11.881 5.404 1.00 94.44 100 THR A N 1
ATOM 770 C CA . THR A 1 100 ? -1.657 12.107 3.999 1.00 94.44 100 THR A CA 1
ATOM 771 C C . THR A 1 100 ? -1.480 10.793 3.239 1.00 94.44 100 THR A C 1
ATOM 773 O O . THR A 1 100 ? -0.591 9.995 3.551 1.00 94.44 100 THR A O 1
ATOM 776 N N . VAL A 1 101 ? -2.240 10.611 2.156 1.00 96.19 101 VAL A N 1
ATOM 777 C CA . VAL A 1 101 ? -2.001 9.565 1.152 1.00 96.19 101 VAL A CA 1
ATOM 778 C C . VAL A 1 101 ? -1.133 10.116 0.028 1.00 96.19 101 VAL A C 1
ATOM 780 O O . VAL A 1 101 ? -1.481 11.069 -0.672 1.00 96.19 101 VAL A O 1
ATOM 783 N N . HIS A 1 102 ? 0.010 9.480 -0.180 1.00 96.69 102 HIS A N 1
ATOM 784 C CA . HIS A 1 102 ? 0.920 9.753 -1.277 1.00 96.69 102 HIS A CA 1
ATOM 785 C C . HIS A 1 102 ? 0.782 8.693 -2.370 1.00 96.69 102 HIS A C 1
ATOM 787 O O . HIS A 1 102 ? 0.442 7.540 -2.106 1.00 96.69 102 HIS A O 1
ATOM 793 N N . PHE A 1 103 ? 1.111 9.080 -3.602 1.00 97.31 103 PHE A N 1
ATOM 794 C CA . PHE A 1 103 ? 1.032 8.202 -4.764 1.00 97.31 103 PHE A CA 1
ATOM 795 C C . PHE A 1 103 ? 2.357 8.193 -5.525 1.00 97.31 103 PHE A C 1
ATOM 797 O O . PHE A 1 103 ? 2.890 9.259 -5.852 1.00 97.31 103 PHE A O 1
ATOM 804 N N . LEU A 1 104 ? 2.872 7.002 -5.835 1.00 97.56 104 LEU A N 1
ATOM 805 C CA . LEU A 1 104 ? 4.030 6.805 -6.711 1.00 97.56 104 LEU A CA 1
ATOM 806 C C . LEU A 1 104 ? 3.609 6.020 -7.948 1.00 97.56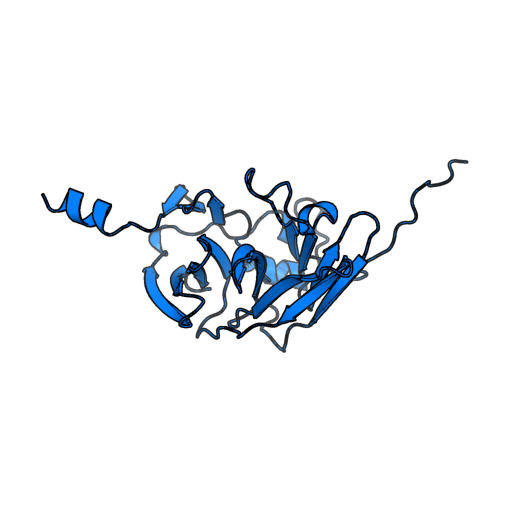 104 LEU A C 1
ATOM 808 O O . LEU A 1 104 ? 3.232 4.856 -7.848 1.00 97.56 104 LEU A O 1
ATOM 812 N N . LEU A 1 105 ? 3.713 6.646 -9.114 1.00 96.75 105 LEU A N 1
ATOM 813 C CA . LEU A 1 105 ? 3.582 5.975 -10.401 1.00 96.75 105 LEU A CA 1
ATOM 814 C C . LEU A 1 105 ? 4.907 5.302 -10.746 1.00 96.75 105 LEU A C 1
ATOM 816 O O . LEU A 1 105 ? 5.937 5.973 -10.773 1.00 96.75 105 LEU A O 1
ATOM 820 N N . VAL A 1 106 ? 4.879 4.011 -11.067 1.00 96.19 106 VAL A N 1
ATOM 821 C CA . VAL A 1 106 ? 6.055 3.307 -11.583 1.00 96.19 106 VAL A CA 1
ATOM 822 C C . VAL A 1 106 ? 5.856 3.010 -13.063 1.00 96.19 106 VAL A C 1
ATOM 824 O O . VAL A 1 106 ? 4.902 2.340 -13.450 1.00 96.19 106 VAL A O 1
ATOM 827 N N . LYS A 1 107 ? 6.761 3.523 -13.898 1.00 93.19 107 LYS A N 1
ATOM 828 C CA . LYS A 1 107 ? 6.716 3.384 -15.359 1.00 93.19 107 LYS A CA 1
ATOM 829 C C . LYS A 1 107 ? 8.053 2.861 -15.868 1.00 93.19 107 LYS A C 1
ATOM 831 O O . LYS A 1 107 ? 9.104 3.277 -15.386 1.00 93.19 107 LYS A O 1
ATOM 836 N N . LYS A 1 108 ? 8.008 1.976 -16.861 1.00 91.19 108 LYS A N 1
ATOM 837 C CA . LYS A 1 108 ? 9.184 1.583 -17.643 1.00 91.19 108 LYS A CA 1
ATOM 838 C C . LYS A 1 108 ? 9.204 2.397 -18.937 1.00 91.19 108 LYS A C 1
ATOM 840 O O . LYS A 1 108 ? 8.190 2.462 -19.627 1.00 91.19 108 LYS A O 1
ATOM 845 N N . GLU A 1 109 ? 10.327 3.029 -19.241 1.00 88.44 109 GLU A N 1
ATOM 846 C CA . GLU A 1 109 ? 10.567 3.660 -20.541 1.00 88.44 109 GLU A CA 1
ATOM 847 C C . GLU A 1 109 ? 11.041 2.644 -21.581 1.00 88.44 109 GLU A C 1
ATOM 849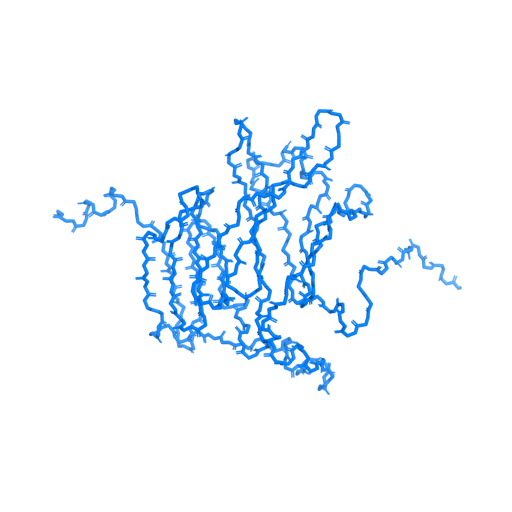 O O . GLU A 1 109 ? 11.551 1.575 -21.237 1.00 88.44 109 GLU A O 1
ATOM 854 N N . ASP A 1 110 ? 10.935 3.012 -22.858 1.00 84.81 110 ASP A N 1
ATOM 855 C CA . ASP A 1 110 ? 11.394 2.188 -23.984 1.00 84.81 110 ASP A CA 1
ATOM 856 C C . ASP A 1 110 ? 12.900 1.887 -23.904 1.00 84.81 110 ASP A C 1
ATOM 858 O O . ASP A 1 110 ? 13.353 0.820 -24.309 1.00 84.81 110 ASP A O 1
ATOM 862 N N . THR A 1 111 ? 13.672 2.780 -23.272 1.00 86.69 111 THR A N 1
ATOM 863 C CA . THR A 1 111 ? 15.102 2.597 -22.960 1.00 86.69 111 THR A CA 1
ATOM 864 C C . THR A 1 111 ? 15.374 1.475 -21.951 1.00 86.69 111 THR A C 1
ATOM 866 O O . THR A 1 111 ? 16.523 1.105 -21.726 1.00 86.69 111 THR A O 1
ATOM 869 N N . GLY A 1 112 ? 14.336 0.943 -21.300 1.00 85.38 112 GLY A N 1
ATOM 870 C CA . GLY A 1 112 ? 14.438 -0.062 -20.247 1.00 85.38 112 GLY A CA 1
ATOM 871 C C . GLY A 1 112 ? 14.548 0.511 -18.833 1.00 85.38 112 GLY A C 1
ATOM 872 O O . GLY A 1 112 ? 14.472 -0.251 -17.866 1.00 85.38 112 GLY A O 1
ATOM 873 N N . THR A 1 113 ? 14.693 1.830 -18.691 1.00 90.50 113 THR A N 1
ATOM 874 C CA . THR A 1 113 ? 14.789 2.495 -17.385 1.00 90.50 113 THR A CA 1
ATOM 875 C C . THR A 1 113 ? 13.441 2.487 -16.668 1.00 90.50 113 THR A C 1
ATOM 877 O O . THR A 1 113 ? 12.401 2.750 -17.269 1.00 90.50 113 THR A O 1
ATOM 880 N N . ILE A 1 114 ? 13.458 2.189 -15.367 1.00 93.62 114 ILE A N 1
ATOM 881 C CA . ILE A 1 114 ? 12.279 2.277 -14.501 1.00 93.62 114 ILE A CA 1
ATOM 882 C C . ILE A 1 114 ? 12.320 3.599 -13.751 1.00 93.62 114 ILE A C 1
ATOM 884 O O . ILE A 1 114 ? 13.286 3.877 -13.037 1.00 93.62 114 ILE A O 1
ATOM 888 N N . HIS A 1 115 ? 11.242 4.362 -13.879 1.00 94.12 115 HIS A N 1
ATOM 889 C CA . HIS A 1 115 ? 11.028 5.626 -13.191 1.00 94.12 115 HIS A CA 1
ATOM 890 C C . HIS A 1 115 ? 9.955 5.477 -12.128 1.00 94.12 115 HIS A C 1
ATOM 892 O O . HIS A 1 115 ? 8.912 4.866 -12.364 1.00 94.12 115 HIS A O 1
ATOM 898 N N . VAL A 1 116 ? 10.209 6.078 -10.968 1.00 96.38 116 VAL A N 1
ATOM 899 C CA . VAL A 1 116 ? 9.249 6.193 -9.869 1.00 96.38 116 VAL A CA 1
ATOM 900 C C . VAL A 1 116 ? 8.914 7.670 -9.709 1.00 96.38 116 VAL A C 1
ATOM 902 O O . VAL A 1 116 ? 9.758 8.469 -9.312 1.00 96.38 116 VAL A O 1
ATOM 905 N N . ILE A 1 117 ? 7.688 8.042 -10.060 1.00 96.00 117 ILE A N 1
ATOM 906 C CA . ILE A 1 117 ? 7.252 9.431 -10.199 1.00 96.00 117 ILE A CA 1
ATOM 907 C C . ILE A 1 117 ? 6.221 9.733 -9.115 1.00 96.00 117 ILE A C 1
ATOM 909 O O . ILE A 1 117 ? 5.170 9.091 -9.045 1.00 96.00 117 ILE A O 1
ATOM 913 N N . LYS A 1 118 ? 6.495 10.737 -8.278 1.00 95.88 118 LYS A N 1
ATOM 914 C CA . LYS A 1 118 ? 5.537 11.217 -7.275 1.00 95.88 118 LYS A CA 1
ATOM 915 C C . LYS A 1 118 ? 4.357 11.911 -7.959 1.00 95.88 118 LYS A C 1
ATOM 917 O O . LYS A 1 118 ? 4.555 12.781 -8.803 1.00 95.88 118 LYS A O 1
ATOM 922 N N . GLN A 1 119 ? 3.137 11.550 -7.570 1.00 94.50 119 GLN A N 1
ATOM 923 C CA . GLN A 1 119 ? 1.904 12.200 -8.022 1.00 94.50 119 GLN A CA 1
ATOM 924 C C . GLN A 1 119 ? 1.280 13.063 -6.909 1.00 94.50 119 GLN A C 1
ATOM 926 O O . GLN A 1 119 ? 1.795 13.134 -5.789 1.00 94.50 119 GLN A O 1
ATOM 931 N N . LYS A 1 120 ? 0.174 13.746 -7.235 1.00 92.56 120 LYS A N 1
ATOM 932 C CA . LYS A 1 120 ? -0.576 14.607 -6.308 1.00 92.56 120 LYS A CA 1
ATOM 933 C C . LYS A 1 120 ? -1.007 13.814 -5.070 1.00 92.56 120 LYS A C 1
ATOM 935 O O . LYS A 1 120 ? -1.620 12.763 -5.212 1.00 92.56 120 LYS A O 1
ATOM 940 N N . GLN A 1 121 ? -0.686 14.319 -3.880 1.00 94.50 121 GLN A N 1
ATOM 941 C CA . GLN A 1 121 ? -1.071 13.705 -2.605 1.00 94.50 121 GLN A CA 1
ATOM 942 C C . GLN A 1 121 ? -2.491 14.109 -2.192 1.00 94.50 121 GLN A C 1
ATOM 944 O O . GLN A 1 121 ? -2.953 15.185 -2.570 1.00 94.50 121 GLN A O 1
ATOM 949 N N . LEU A 1 122 ? -3.154 13.257 -1.419 1.00 94.25 122 LEU A N 1
ATOM 950 C CA . LEU A 1 122 ? -4.467 13.481 -0.815 1.00 94.25 122 LEU A CA 1
ATOM 951 C C . LEU A 1 122 ? -4.271 13.706 0.689 1.00 94.25 122 LEU A C 1
ATOM 953 O O . LEU A 1 122 ? -3.645 12.876 1.340 1.00 94.25 122 LEU A O 1
ATOM 957 N N . GLN A 1 123 ? -4.793 14.810 1.219 1.00 93.19 123 GLN A N 1
ATOM 958 C CA . GLN A 1 123 ? -4.801 15.100 2.654 1.00 93.19 123 GLN A CA 1
ATOM 959 C C . GLN A 1 123 ? -6.198 14.833 3.209 1.00 93.19 123 GLN A C 1
ATOM 961 O O . GLN A 1 123 ? -7.179 15.255 2.598 1.00 93.19 123 GLN A O 1
ATOM 966 N N . LEU A 1 124 ? -6.279 14.179 4.361 1.00 89.81 124 LEU A N 1
ATOM 967 C CA . LEU A 1 124 ? -7.517 13.951 5.100 1.00 89.81 124 LEU A CA 1
ATOM 968 C C . LEU A 1 124 ? -7.443 14.612 6.476 1.00 89.81 124 LEU A C 1
ATOM 970 O O . LEU A 1 124 ? -6.414 15.153 6.869 1.00 89.81 124 LEU A O 1
ATOM 974 N N . SER A 1 125 ? -8.558 14.593 7.198 1.00 88.12 125 SER A N 1
ATOM 975 C CA . SER A 1 125 ? -8.671 15.177 8.538 1.00 88.12 125 SER A CA 1
ATOM 976 C C . SER A 1 125 ? -8.318 14.211 9.672 1.00 88.12 125 SER A C 1
ATOM 978 O O . SER A 1 125 ? -8.346 14.613 10.833 1.00 88.12 125 SER A O 1
ATOM 980 N N . CYS A 1 126 ? -8.067 12.933 9.374 1.00 88.38 126 CYS A N 1
ATOM 981 C CA . CYS A 1 126 ? -7.907 11.880 10.378 1.00 88.38 126 CYS A CA 1
ATOM 982 C C . CYS A 1 126 ? -6.775 10.908 10.021 1.00 88.38 126 CYS A C 1
ATOM 984 O O . CYS A 1 126 ? -6.390 10.780 8.859 1.00 88.38 126 CYS A O 1
ATOM 986 N N . ASP A 1 127 ? -6.254 10.228 11.045 1.00 92.44 127 ASP A N 1
ATOM 987 C CA . ASP A 1 127 ? -5.187 9.230 10.930 1.00 92.44 127 ASP A CA 1
ATOM 988 C C . ASP A 1 127 ? -5.717 7.970 10.240 1.00 92.44 127 ASP A C 1
ATOM 990 O O . ASP A 1 127 ? -6.711 7.386 10.672 1.00 92.44 127 ASP A O 1
ATOM 994 N N . ILE A 1 128 ? -5.064 7.558 9.157 1.00 94.44 128 ILE A N 1
ATOM 995 C CA . ILE A 1 128 ? -5.498 6.436 8.326 1.00 94.44 128 ILE A CA 1
ATOM 996 C C . ILE A 1 128 ? -4.930 5.140 8.902 1.00 94.44 128 ILE A C 1
ATOM 998 O O . ILE A 1 128 ? -3.712 4.965 8.992 1.00 94.44 128 ILE A O 1
ATOM 1002 N N . ILE A 1 129 ? -5.812 4.197 9.229 1.00 93.69 129 ILE A N 1
ATOM 1003 C CA . ILE A 1 129 ? -5.447 2.876 9.761 1.00 93.69 129 ILE A CA 1
ATOM 1004 C C . ILE A 1 129 ? -5.555 1.761 8.717 1.00 93.69 129 ILE A C 1
ATOM 1006 O O . ILE A 1 129 ? -4.954 0.703 8.901 1.00 93.69 129 ILE A O 1
ATOM 1010 N N . SER A 1 130 ? -6.280 1.992 7.617 1.00 94.75 130 SER A N 1
ATOM 1011 C CA . SER A 1 130 ? -6.384 1.070 6.482 1.00 94.75 130 SER A CA 1
ATOM 1012 C C . SER A 1 130 ? -6.524 1.822 5.159 1.00 94.75 130 SER A C 1
ATOM 1014 O O . SER A 1 130 ? -7.211 2.840 5.080 1.00 94.75 130 SER A O 1
ATOM 1016 N N . LEU A 1 131 ? -5.879 1.305 4.113 1.00 95.88 131 LEU A N 1
ATOM 1017 C CA . LEU A 1 131 ? -5.866 1.856 2.757 1.00 95.88 131 LEU A CA 1
ATOM 1018 C C . LEU A 1 131 ? -5.996 0.702 1.765 1.00 95.88 131 LEU A C 1
ATOM 1020 O O . LEU A 1 131 ? -5.193 -0.229 1.778 1.00 95.88 131 LEU A O 1
ATOM 1024 N N . SER A 1 132 ? -6.988 0.756 0.883 1.00 95.62 132 SER A N 1
ATOM 1025 C CA . SER A 1 132 ? -7.176 -0.248 -0.165 1.00 95.62 132 SER A CA 1
ATOM 1026 C C . SER A 1 132 ? -7.708 0.370 -1.448 1.00 95.62 132 SER A C 1
ATOM 1028 O O . SER A 1 132 ? -8.460 1.344 -1.434 1.00 95.62 132 SER A O 1
ATOM 1030 N N . TRP A 1 133 ? -7.333 -0.220 -2.579 1.00 94.56 133 TRP A N 1
ATOM 1031 C CA . TRP A 1 133 ? -7.955 0.081 -3.863 1.00 94.56 133 TRP A CA 1
ATOM 1032 C C . TRP A 1 133 ? -9.167 -0.816 -4.052 1.00 94.56 133 TRP A C 1
ATOM 1034 O O . TRP A 1 133 ? -9.076 -2.028 -3.878 1.00 94.56 133 TRP A O 1
ATOM 1044 N N . ILE A 1 134 ? -10.287 -0.229 -4.461 1.00 93.31 134 ILE A N 1
ATOM 1045 C CA . ILE A 1 134 ? -11.470 -1.000 -4.863 1.00 93.31 134 ILE A CA 1
ATOM 1046 C C . ILE A 1 134 ? -11.584 -1.098 -6.386 1.00 93.31 134 ILE A C 1
ATOM 1048 O O . ILE A 1 134 ? -12.144 -2.046 -6.924 1.00 93.31 134 ILE A O 1
ATOM 1052 N N . ASN A 1 135 ? -10.991 -0.148 -7.108 1.00 91.94 135 ASN A N 1
ATOM 1053 C CA . ASN A 1 135 ? -10.779 -0.220 -8.549 1.00 91.94 135 ASN A CA 1
ATOM 1054 C C . ASN A 1 135 ? -9.590 0.684 -8.940 1.00 91.94 135 ASN A C 1
ATOM 1056 O O . ASN A 1 135 ? -8.899 1.230 -8.084 1.00 91.94 135 ASN A O 1
ATOM 1060 N N . SER A 1 136 ? -9.318 0.860 -10.238 1.00 91.81 136 SER A N 1
ATOM 1061 C CA . SER A 1 136 ? -8.195 1.682 -10.732 1.00 91.81 136 SER A CA 1
ATOM 1062 C C . SER A 1 136 ? -8.329 3.192 -10.481 1.00 91.81 136 SER A C 1
ATOM 1064 O O . SER A 1 136 ? -7.453 3.964 -10.870 1.00 91.81 136 SER A O 1
ATOM 1066 N N . ARG A 1 137 ? -9.444 3.643 -9.908 1.00 92.81 137 ARG A N 1
ATOM 1067 C CA . ARG A 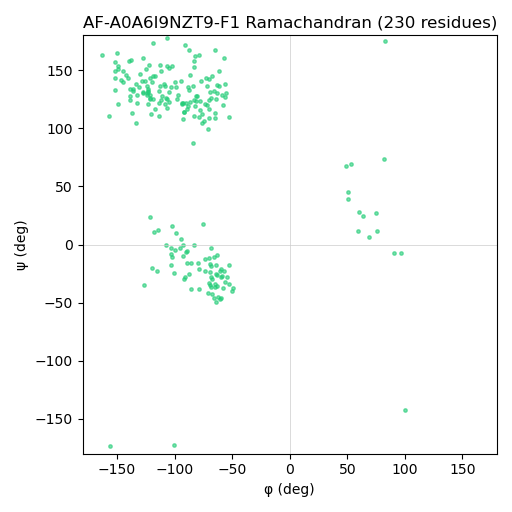1 137 ? -9.787 5.055 -9.734 1.00 92.81 137 ARG A CA 1
ATOM 1068 C C . ARG A 1 137 ? -10.132 5.399 -8.283 1.00 92.81 137 ARG A C 1
ATOM 1070 O O . ARG A 1 137 ? -9.781 6.486 -7.834 1.00 92.81 137 ARG A O 1
ATOM 1077 N N . THR A 1 138 ? -10.766 4.481 -7.569 1.00 94.56 138 THR A N 1
ATOM 1078 C CA . THR A 1 138 ? -11.345 4.707 -6.246 1.00 94.56 138 THR A CA 1
ATOM 1079 C C . THR A 1 138 ? -10.540 4.001 -5.160 1.00 94.56 138 THR A C 1
ATOM 1081 O O . THR A 1 138 ? -10.159 2.832 -5.299 1.00 94.56 138 THR A O 1
ATOM 1084 N N . LEU A 1 139 ? -10.321 4.719 -4.064 1.00 95.69 139 LEU A N 1
ATOM 1085 C CA . LEU A 1 139 ? -9.744 4.213 -2.826 1.00 95.69 139 LEU A CA 1
ATOM 1086 C C . LEU A 1 139 ? -10.832 4.045 -1.776 1.00 95.69 139 LEU A C 1
ATOM 1088 O O . LEU A 1 139 ? -11.811 4.789 -1.760 1.00 95.69 139 LEU A O 1
ATOM 1092 N N . VAL A 1 140 ? -10.611 3.101 -0.875 1.00 95.94 140 VAL A N 1
ATOM 1093 C CA . VAL A 1 140 ? -11.364 2.971 0.364 1.00 95.94 140 VAL A CA 1
ATOM 1094 C C . VAL A 1 140 ? -10.380 3.061 1.513 1.00 95.94 140 VAL A C 1
ATOM 1096 O O . VAL A 1 140 ? -9.372 2.349 1.549 1.00 95.94 140 VAL A O 1
ATOM 1099 N N . LEU A 1 141 ? -10.670 3.982 2.417 1.00 95.75 141 LEU A N 1
ATOM 1100 C CA . LEU A 1 141 ? -9.843 4.326 3.559 1.00 95.75 141 LEU A CA 1
ATOM 1101 C C . LEU A 1 141 ? -10.638 4.052 4.823 1.00 95.75 141 LEU A C 1
ATOM 1103 O O . LEU A 1 141 ? -11.848 4.259 4.832 1.00 95.75 141 LEU A O 1
ATOM 1107 N N . VAL A 1 142 ? -9.965 3.610 5.877 1.00 95.12 142 VAL A N 1
ATOM 1108 C CA . VAL A 1 142 ? -10.547 3.577 7.221 1.00 95.12 142 VAL A CA 1
ATOM 1109 C C . VAL A 1 142 ? -9.672 4.422 8.123 1.00 95.12 142 VAL A C 1
ATOM 1111 O O . VAL A 1 142 ? -8.447 4.253 8.129 1.00 95.12 142 VAL A O 1
ATOM 1114 N N . ASP A 1 143 ? -10.294 5.344 8.848 1.00 92.25 143 ASP A N 1
ATOM 1115 C CA . ASP A 1 143 ? -9.613 6.194 9.816 1.00 92.25 143 ASP A CA 1
ATOM 1116 C C . ASP A 1 143 ? -9.608 5.593 11.231 1.00 92.25 143 ASP A C 1
ATOM 1118 O O . ASP A 1 143 ? -10.252 4.583 11.518 1.00 92.25 143 ASP A O 1
ATOM 1122 N N . SER A 1 144 ? -8.859 6.217 12.137 1.00 87.88 144 SER A N 1
ATOM 1123 C CA . SER A 1 144 ? -8.739 5.793 13.535 1.00 87.88 144 SER A CA 1
ATOM 1124 C C . SER A 1 144 ? -10.040 5.857 14.346 1.00 87.88 144 SER A C 1
ATOM 1126 O O . SER A 1 144 ? -10.043 5.411 15.489 1.00 87.88 144 SER A O 1
ATOM 1128 N N . HIS A 1 145 ? -11.110 6.440 13.802 1.00 89.50 145 HIS A N 1
ATOM 1129 C CA . HIS A 1 145 ? -12.445 6.481 14.403 1.00 89.50 145 HIS A CA 1
ATOM 1130 C C . HIS A 1 145 ? -13.387 5.457 13.757 1.00 89.50 145 HIS A C 1
ATOM 1132 O O . HIS A 1 145 ? -14.598 5.575 13.906 1.00 89.50 145 HIS A O 1
ATOM 1138 N N . GLU A 1 146 ? -12.840 4.487 13.019 1.00 90.00 146 GLU A N 1
ATOM 1139 C CA . GLU A 1 146 ? -13.595 3.467 12.288 1.00 90.00 146 GLU A CA 1
ATOM 1140 C C . GLU A 1 146 ? -14.550 4.043 11.237 1.00 90.00 146 GLU A C 1
ATOM 1142 O O . GLU A 1 146 ? -15.541 3.416 10.872 1.00 90.00 146 GLU A O 1
ATOM 1147 N N . LYS A 1 147 ? -14.243 5.216 10.675 1.00 93.56 147 LYS A N 1
ATOM 1148 C CA . LYS A 1 147 ? -15.004 5.743 9.541 1.00 93.56 147 LYS A CA 1
ATOM 1149 C C . LYS A 1 147 ? -14.393 5.265 8.241 1.00 93.56 147 LYS A C 1
ATOM 1151 O O . LYS A 1 147 ? -13.228 5.530 7.942 1.00 93.56 147 LYS A O 1
ATOM 1156 N N . LEU A 1 148 ? -15.208 4.584 7.447 1.00 94.75 148 LEU A N 1
ATOM 1157 C CA . LEU A 1 148 ? -14.891 4.224 6.077 1.00 94.75 148 LEU A CA 1
ATOM 1158 C C . LEU A 1 148 ? -15.139 5.429 5.177 1.00 94.75 148 LEU A C 1
ATOM 1160 O O . LEU A 1 148 ? -16.229 5.989 5.178 1.00 94.75 148 LEU A O 1
ATOM 1164 N N . GLN A 1 149 ? -14.150 5.794 4.370 1.00 95.25 149 GLN A N 1
ATOM 1165 C CA . GLN A 1 149 ? -14.249 6.850 3.368 1.00 95.25 149 GLN A CA 1
ATOM 1166 C C . GLN A 1 149 ? -13.945 6.286 1.984 1.00 95.25 149 GLN A C 1
ATOM 1168 O O . GLN A 1 149 ? -12.883 5.702 1.753 1.00 95.25 149 GLN A O 1
ATOM 1173 N N . VAL A 1 150 ? -14.867 6.485 1.047 1.00 95.19 150 VAL A N 1
ATOM 1174 C CA . VAL A 1 150 ? -14.669 6.174 -0.371 1.00 95.19 150 VAL A CA 1
ATOM 1175 C C . VAL A 1 150 ? -14.170 7.436 -1.058 1.00 95.19 150 VAL A C 1
ATOM 1177 O O . VAL A 1 150 ? -14.851 8.455 -1.028 1.00 95.19 150 VAL A O 1
ATOM 1180 N N . VAL A 1 151 ? -12.997 7.388 -1.687 1.00 95.25 151 VAL A N 1
ATOM 1181 C CA . VAL A 1 151 ? -12.352 8.576 -2.269 1.00 95.25 151 VAL A CA 1
ATOM 1182 C C . VAL A 1 151 ? -12.062 8.379 -3.752 1.00 95.25 151 VAL A C 1
ATOM 1184 O O . VAL A 1 151 ? -11.442 7.388 -4.150 1.00 95.25 151 VAL A O 1
ATOM 1187 N N . ASP A 1 152 ? -12.461 9.345 -4.581 1.00 94.25 152 ASP A N 1
ATOM 1188 C CA . ASP A 1 152 ? -12.057 9.406 -5.987 1.00 94.25 152 ASP A CA 1
ATOM 1189 C C . ASP A 1 152 ? -10.631 9.949 -6.096 1.00 94.25 152 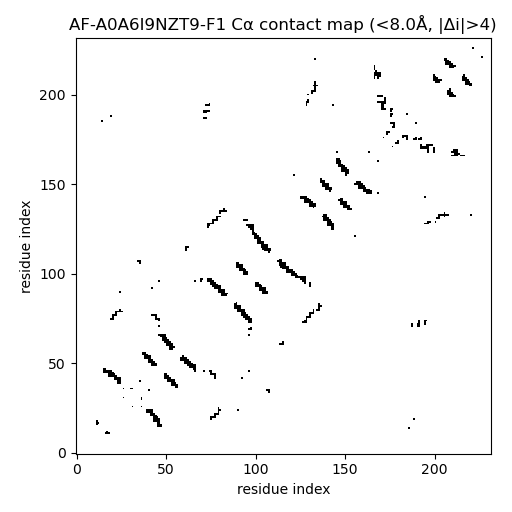ASP A C 1
ATOM 1191 O O . ASP A 1 152 ? -10.365 11.104 -5.769 1.00 94.25 152 ASP A O 1
ATOM 1195 N N . ARG A 1 153 ? -9.680 9.148 -6.584 1.00 93.56 153 ARG A N 1
ATOM 1196 C CA . ARG A 1 153 ? -8.279 9.590 -6.678 1.00 93.56 153 ARG A CA 1
ATOM 1197 C C . ARG A 1 153 ? -8.091 10.795 -7.618 1.00 93.56 153 ARG A C 1
ATOM 1199 O O . ARG A 1 153 ? -7.332 11.689 -7.243 1.00 93.56 153 ARG A O 1
ATOM 1206 N N . PRO A 1 154 ? -8.687 10.845 -8.832 1.00 92.19 154 PRO A N 1
ATOM 1207 C CA . PRO A 1 154 ? -8.515 11.988 -9.727 1.00 92.19 154 PRO A CA 1
ATOM 1208 C C . PRO A 1 154 ? -9.076 13.307 -9.186 1.00 92.19 154 PRO A C 1
ATOM 1210 O O . PRO A 1 154 ? -8.350 14.301 -9.229 1.00 92.19 154 PRO A O 1
ATOM 1213 N N . SER A 1 155 ? -10.325 13.333 -8.694 1.00 93.12 155 SER A N 1
ATOM 1214 C CA . SER A 1 155 ? -10.918 14.569 -8.155 1.00 93.12 155 SER A CA 1
ATOM 1215 C C . SER A 1 155 ? -10.450 14.889 -6.734 1.00 93.12 155 SER A C 1
ATOM 1217 O O . SER A 1 155 ? -10.439 16.055 -6.355 1.00 93.12 155 SER A O 1
ATOM 1219 N N . GLN A 1 156 ? -9.964 13.886 -5.993 1.00 92.88 156 GLN A N 1
ATOM 1220 C CA . GLN A 1 156 ? -9.634 13.958 -4.564 1.00 92.88 156 GLN A CA 1
ATOM 1221 C C . GLN A 1 156 ? -10.844 14.238 -3.668 1.00 92.88 156 GLN A C 1
ATOM 1223 O O . GLN A 1 156 ? -10.691 14.747 -2.560 1.00 92.88 156 GLN A O 1
ATOM 1228 N N . GLU A 1 157 ? -12.039 13.892 -4.138 1.00 93.38 157 GLU A N 1
ATOM 1229 C CA . GLU A 1 157 ? -13.277 14.065 -3.387 1.00 93.38 157 GLU A CA 1
ATOM 1230 C C . GLU A 1 157 ? -13.640 12.790 -2.631 1.00 93.38 157 GLU A C 1
ATOM 1232 O O . GLU A 1 157 ? -13.510 11.673 -3.145 1.00 93.38 157 GLU A O 1
ATOM 1237 N N . VAL A 1 158 ? -14.132 12.973 -1.407 1.00 94.06 158 VAL A N 1
ATOM 1238 C CA . VAL A 1 158 ? -14.780 11.910 -0.641 1.00 94.06 158 VAL A CA 1
ATOM 1239 C C . VAL A 1 158 ? -16.180 11.722 -1.220 1.00 94.06 158 VAL A C 1
ATOM 1241 O O . VAL A 1 158 ? -17.016 12.616 -1.135 1.00 94.06 158 VAL A O 1
ATOM 1244 N N . LEU A 1 159 ? -16.410 10.570 -1.841 1.00 92.94 159 LEU A N 1
ATOM 1245 C CA . LEU A 1 159 ? -17.674 10.204 -2.476 1.00 92.94 159 LEU A CA 1
ATOM 1246 C C . LEU A 1 159 ? -18.708 9.738 -1.451 1.00 92.94 159 LEU A C 1
ATOM 1248 O O . LEU A 1 159 ? -19.892 10.023 -1.592 1.00 92.94 159 LEU A O 1
ATOM 1252 N N . GLU A 1 160 ? -18.258 9.005 -0.433 1.00 92.50 160 GLU A N 1
ATOM 1253 C CA . GLU A 1 160 ? -19.123 8.414 0.584 1.00 92.50 160 GLU A CA 1
ATOM 1254 C C . GLU A 1 160 ? -18.363 8.257 1.902 1.00 92.50 160 GLU A C 1
ATOM 1256 O O . GLU A 1 160 ? -17.142 8.074 1.918 1.00 92.50 160 GLU A O 1
ATOM 1261 N N . THR A 1 161 ? -19.084 8.345 3.018 1.00 94.12 161 THR A N 1
ATOM 1262 C CA . THR A 1 161 ? -18.563 8.044 4.353 1.00 94.12 161 THR A CA 1
ATOM 1263 C C . THR A 1 161 ? -19.549 7.145 5.085 1.00 94.12 161 THR A C 1
ATOM 1265 O O . THR A 1 161 ? -20.733 7.465 5.157 1.00 94.12 161 THR A O 1
ATOM 1268 N N . LEU A 1 162 ? -19.053 6.039 5.634 1.00 93.56 162 LEU A N 1
ATOM 1269 C CA . LEU A 1 162 ? -19.827 5.054 6.381 1.00 93.56 162 LEU A CA 1
ATOM 1270 C C . LEU A 1 162 ? -19.188 4.837 7.754 1.00 93.56 162 LEU A C 1
ATOM 1272 O O . LEU A 1 162 ? -17.966 4.780 7.873 1.00 93.56 162 LEU A O 1
ATOM 1276 N N . ASP A 1 163 ? -20.016 4.696 8.780 1.00 93.25 163 ASP A N 1
ATOM 1277 C CA . ASP A 1 163 ? -19.562 4.335 10.118 1.00 93.25 163 ASP A CA 1
ATOM 1278 C C . ASP A 1 163 ? -19.384 2.810 10.233 1.00 93.25 163 ASP A C 1
ATOM 1280 O O . ASP A 1 163 ? -20.313 2.053 9.933 1.00 93.25 163 ASP A O 1
ATOM 1284 N N . LEU A 1 164 ? -18.191 2.353 10.627 1.00 91.12 164 LEU A N 1
ATOM 1285 C CA . LEU A 1 164 ? -17.887 0.940 10.857 1.00 91.12 164 LEU A CA 1
ATOM 1286 C C . LEU A 1 164 ? -17.937 0.538 12.336 1.00 91.12 164 LEU A C 1
ATOM 1288 O O . LEU A 1 164 ? -17.573 -0.598 12.630 1.00 91.12 164 LEU A O 1
ATOM 1292 N N . GLU A 1 165 ? -18.430 1.375 13.254 1.00 86.56 165 GLU A N 1
ATOM 1293 C CA . GLU A 1 165 ? -18.500 1.059 14.695 1.00 86.56 165 GLU A CA 1
ATOM 1294 C C . GLU A 1 165 ? -19.129 -0.325 14.972 1.00 86.56 165 GLU A C 1
ATOM 1296 O O . GLU A 1 165 ? -18.682 -1.086 15.834 1.00 86.56 165 GLU A O 1
ATOM 1301 N N . GLN A 1 166 ? -20.143 -0.710 14.189 1.00 85.69 166 GLN A N 1
ATOM 1302 C CA . GLN A 1 166 ? -20.817 -2.007 14.324 1.00 85.69 166 GLN A CA 1
A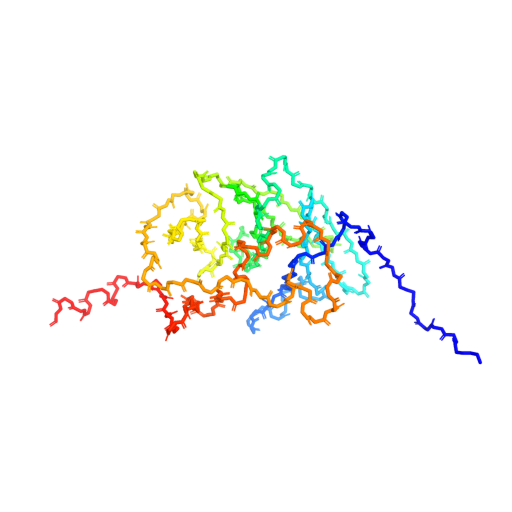TOM 1303 C C . GLN A 1 166 ? -19.958 -3.208 13.908 1.00 85.69 166 GLN A C 1
ATOM 1305 O O . GLN A 1 166 ? -20.223 -4.328 14.347 1.00 85.69 166 GLN A O 1
ATOM 1310 N N . VAL A 1 167 ? -18.950 -3.000 13.057 1.00 88.69 167 VAL A N 1
ATOM 1311 C CA . VAL A 1 167 ? -18.021 -4.050 12.625 1.00 88.69 167 VAL A CA 1
ATOM 1312 C C . VAL A 1 167 ? -17.133 -4.472 13.790 1.00 88.69 167 VAL A C 1
ATOM 1314 O O . VAL A 1 167 ? -16.823 -5.656 13.906 1.00 88.69 167 VAL A O 1
ATOM 1317 N N . GLN A 1 168 ? -16.762 -3.537 14.675 1.00 87.88 168 GLN A N 1
ATOM 1318 C CA . GLN A 1 168 ? -15.831 -3.770 15.782 1.00 87.88 168 GLN A CA 1
ATOM 1319 C C . GLN A 1 168 ? -14.529 -4.391 15.264 1.00 87.88 168 GLN A C 1
ATOM 1321 O O . GLN A 1 168 ? -14.277 -5.585 15.479 1.00 87.88 168 GLN A O 1
ATOM 1326 N N . LEU A 1 169 ? -13.741 -3.610 14.516 1.00 87.12 169 LEU A N 1
ATOM 1327 C CA . LEU A 1 169 ? -12.572 -4.131 13.810 1.00 87.12 169 LEU A CA 1
ATOM 1328 C C . LEU A 1 169 ? -11.609 -4.822 14.773 1.00 87.12 169 LEU A C 1
ATOM 1330 O O . LEU A 1 169 ? -11.319 -4.357 15.877 1.00 87.12 169 LEU A O 1
ATOM 1334 N N . VAL A 1 170 ? -11.082 -5.966 14.341 1.00 86.06 170 VAL A N 1
ATOM 1335 C CA . VAL A 1 170 ? -10.052 -6.656 15.111 1.00 86.06 170 VAL A CA 1
ATOM 1336 C C . VAL A 1 170 ? -8.737 -5.921 14.909 1.00 86.06 170 VAL A C 1
ATOM 1338 O O . VAL A 1 170 ? -8.073 -6.047 13.882 1.00 86.06 170 VAL A O 1
ATOM 1341 N N . TYR A 1 171 ? -8.324 -5.166 15.909 1.00 81.69 171 TYR A N 1
ATOM 1342 C CA . TYR A 1 171 ? -6.962 -4.663 15.974 1.00 81.69 171 TYR A CA 1
ATOM 1343 C C . TYR A 1 171 ? -6.037 -5.770 16.466 1.00 81.69 171 TYR A C 1
ATOM 1345 O O . TYR A 1 171 ? -6.466 -6.720 17.128 1.00 81.69 171 TYR A O 1
ATOM 1353 N N . ASN A 1 172 ? -4.736 -5.578 16.256 1.00 65.38 172 ASN A N 1
ATOM 1354 C CA . ASN A 1 172 ? -3.711 -6.238 17.058 1.00 65.38 172 ASN A CA 1
ATOM 1355 C C . ASN A 1 172 ? -3.391 -7.684 16.638 1.00 65.38 172 ASN A C 1
ATOM 1357 O O . ASN A 1 172 ? -3.695 -8.663 17.329 1.00 65.38 172 ASN A O 1
ATOM 1361 N N . SER A 1 173 ? -2.684 -7.839 15.516 1.00 59.28 173 SER A N 1
ATOM 1362 C CA . SER A 1 173 ? -2.082 -9.134 15.208 1.00 59.28 173 SER A CA 1
ATOM 1363 C C . SER A 1 173 ? -0.961 -9.479 16.185 1.00 59.28 173 SER A C 1
ATOM 1365 O O . SER A 1 173 ? -0.173 -8.635 16.618 1.00 59.28 173 SER A O 1
ATOM 1367 N N . ARG A 1 174 ? -0.839 -10.777 16.493 1.00 56.44 174 ARG A N 1
ATOM 1368 C CA . ARG A 1 174 ? 0.199 -11.341 17.380 1.00 56.44 174 ARG A CA 1
ATOM 1369 C C . ARG A 1 174 ? 1.632 -10.942 16.987 1.00 56.44 174 ARG A C 1
ATOM 1371 O O . ARG A 1 174 ? 2.532 -11.061 17.814 1.00 56.44 174 ARG A O 1
ATOM 1378 N N . HIS A 1 175 ? 1.837 -10.478 15.752 1.00 55.47 175 HIS A N 1
ATOM 1379 C CA . HIS A 1 175 ? 3.112 -9.993 15.223 1.00 55.47 175 HIS A CA 1
ATOM 1380 C C . HIS A 1 175 ? 3.621 -8.726 15.928 1.00 55.47 175 HIS A C 1
ATOM 1382 O O . HIS A 1 175 ? 4.824 -8.611 16.133 1.00 55.47 175 HIS A O 1
ATOM 1388 N N . PHE A 1 176 ? 2.735 -7.828 16.373 1.00 56.31 176 PHE A N 1
ATOM 1389 C CA . PHE A 1 176 ? 3.133 -6.593 17.066 1.00 56.31 176 PHE A CA 1
ATOM 1390 C C . PHE A 1 176 ? 3.248 -6.754 18.589 1.00 56.31 176 PHE A C 1
ATOM 1392 O O . PHE A 1 176 ? 3.888 -5.947 19.252 1.00 56.31 176 PHE A O 1
ATOM 1399 N N . LYS A 1 177 ? 2.677 -7.829 19.148 1.00 54.59 177 LYS A N 1
ATOM 1400 C CA . LYS A 1 177 ? 2.661 -8.118 20.595 1.00 54.59 177 LYS A CA 1
ATOM 1401 C C . LYS A 1 177 ? 3.781 -9.027 21.086 1.00 54.59 177 LYS A C 1
ATOM 1403 O O . LYS A 1 177 ? 3.777 -9.420 22.247 1.00 54.59 177 LYS A O 1
ATOM 1408 N N . SER A 1 178 ? 4.719 -9.409 20.221 1.00 54.66 178 SER A N 1
ATOM 1409 C CA . SER A 1 178 ? 5.855 -10.257 20.598 1.00 54.66 178 SER A CA 1
ATOM 1410 C C . SER A 1 178 ? 5.508 -11.640 21.174 1.00 54.66 178 SER A C 1
ATOM 1412 O O . SER A 1 178 ? 6.382 -12.361 21.653 1.00 54.66 178 SER A O 1
ATOM 1414 N N . LEU A 1 179 ? 4.250 -12.078 21.075 1.00 50.03 179 LEU A N 1
ATOM 1415 C CA . LEU A 1 179 ? 3.838 -13.397 21.566 1.00 50.03 179 LEU A CA 1
ATOM 1416 C C . LEU A 1 179 ? 4.545 -14.533 20.808 1.00 50.03 179 LEU A C 1
ATOM 1418 O O . LEU A 1 179 ? 4.748 -15.606 21.360 1.00 50.03 179 LEU A O 1
ATOM 1422 N N . ALA A 1 180 ? 4.957 -14.281 19.561 1.00 47.78 180 ALA A N 1
ATOM 1423 C CA . ALA A 1 180 ? 5.729 -15.222 18.751 1.00 47.78 180 ALA A CA 1
ATOM 1424 C C . ALA A 1 180 ? 7.255 -15.145 18.980 1.00 47.78 180 ALA A C 1
ATOM 1426 O O . ALA A 1 180 ? 7.963 -16.064 18.580 1.00 47.78 180 ALA A O 1
ATOM 1427 N N . THR A 1 181 ? 7.770 -14.076 19.606 1.00 52.62 181 THR A N 1
ATOM 1428 C CA . THR A 1 181 ? 9.216 -13.840 19.828 1.00 52.62 181 THR A CA 1
ATOM 1429 C C . THR A 1 181 ? 9.610 -13.778 21.310 1.00 52.62 181 THR A C 1
ATOM 1431 O O . THR A 1 181 ? 10.738 -13.405 21.632 1.00 52.62 181 THR A O 1
ATOM 1434 N N . GLY A 1 182 ? 8.703 -14.153 22.219 1.00 55.44 182 GLY A N 1
ATOM 1435 C CA . GLY A 1 182 ? 8.974 -14.237 23.657 1.00 55.44 182 GLY A CA 1
ATOM 1436 C C . GLY A 1 182 ? 9.060 -12.889 24.384 1.00 55.44 182 GLY A C 1
ATOM 1437 O O . GLY A 1 182 ? 9.763 -12.800 25.383 1.00 55.44 182 GLY A O 1
ATOM 1438 N N . GLY A 1 183 ? 8.386 -11.840 23.902 1.00 59.75 183 GLY A N 1
ATOM 14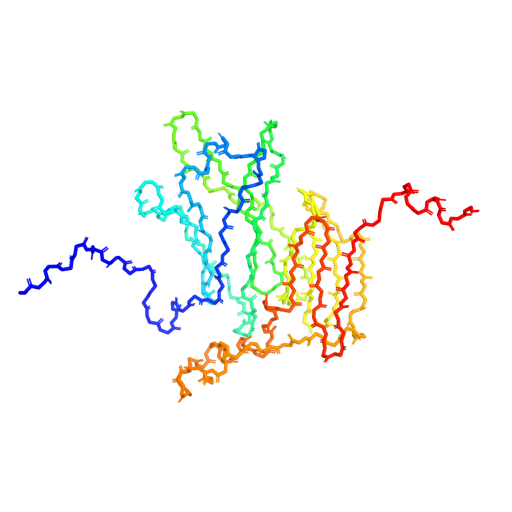39 C CA . GLY A 1 183 ? 8.371 -10.512 24.546 1.00 59.75 183 GLY A CA 1
ATOM 1440 C C . GLY A 1 183 ? 9.367 -9.484 23.979 1.00 59.75 183 GLY A C 1
ATOM 1441 O O . GLY A 1 183 ? 9.280 -8.305 24.312 1.00 59.75 183 GLY A O 1
ATOM 1442 N N . ASN A 1 184 ? 10.259 -9.888 23.069 1.00 60.84 184 ASN A N 1
ATOM 1443 C CA . ASN A 1 184 ? 11.149 -8.999 22.320 1.00 60.84 184 ASN A CA 1
ATOM 1444 C C . ASN A 1 184 ? 10.489 -8.390 21.059 1.00 60.84 184 ASN A C 1
ATOM 1446 O O . ASN A 1 184 ? 10.619 -8.933 19.957 1.00 60.84 184 ASN A O 1
ATOM 1450 N N . VAL A 1 185 ? 9.804 -7.251 21.205 1.00 68.62 185 VAL A N 1
ATOM 1451 C CA . VAL A 1 185 ? 9.425 -6.337 20.106 1.00 68.62 185 VAL A CA 1
ATOM 1452 C C . VAL A 1 185 ? 9.831 -4.915 20.496 1.00 68.62 185 VAL A C 1
ATOM 1454 O O . VAL A 1 185 ? 9.827 -4.562 21.676 1.00 68.62 185 VAL A O 1
ATOM 1457 N N . SER A 1 186 ? 10.227 -4.095 19.519 1.00 72.88 186 SER A N 1
ATOM 1458 C CA . SER A 1 186 ? 10.583 -2.703 19.783 1.00 72.88 186 SER A CA 1
ATOM 1459 C C . SER A 1 186 ? 9.392 -1.915 20.342 1.00 72.88 186 SER A C 1
ATOM 1461 O O . SER A 1 186 ? 8.236 -2.151 19.987 1.00 72.88 186 SER A O 1
ATOM 1463 N N . GLN A 1 187 ? 9.669 -0.917 21.183 1.00 75.81 187 GLN A N 1
ATOM 1464 C CA . GLN A 1 187 ? 8.627 -0.035 21.729 1.00 75.81 187 GLN A CA 1
ATOM 1465 C C . GLN A 1 187 ? 7.805 0.649 20.625 1.00 75.81 187 GLN A C 1
ATOM 1467 O O . GLN A 1 187 ? 6.610 0.879 20.787 1.00 75.81 187 GLN A O 1
ATOM 1472 N N . ALA A 1 188 ? 8.437 0.943 19.486 1.00 76.44 188 ALA A N 1
ATOM 1473 C CA . ALA A 1 188 ? 7.783 1.608 18.370 1.00 76.44 188 ALA A CA 1
ATOM 1474 C C . ALA A 1 188 ? 6.774 0.688 17.659 1.00 76.44 188 ALA A C 1
ATOM 1476 O O . ALA A 1 188 ? 5.668 1.119 17.344 1.00 76.44 188 ALA A O 1
ATOM 1477 N N . LEU A 1 189 ? 7.115 -0.590 17.454 1.00 76.81 189 LEU A N 1
ATOM 1478 C CA . LEU A 1 189 ? 6.177 -1.577 16.912 1.00 76.81 189 LEU A CA 1
ATOM 1479 C C . LEU A 1 189 ? 5.048 -1.901 17.893 1.00 76.81 189 LEU A C 1
ATOM 1481 O O . LEU A 1 189 ? 3.915 -2.076 17.454 1.00 76.81 189 LEU A O 1
ATOM 1485 N N . ALA A 1 190 ? 5.335 -1.948 19.197 1.00 77.00 190 ALA A N 1
ATOM 1486 C CA . ALA A 1 190 ? 4.309 -2.161 20.216 1.00 77.00 190 ALA A CA 1
ATOM 1487 C C . ALA A 1 190 ? 3.244 -1.052 20.179 1.00 77.00 190 ALA A C 1
ATOM 1489 O O . ALA A 1 190 ? 2.055 -1.356 20.137 1.00 77.00 190 ALA A O 1
ATOM 1490 N N . LEU A 1 191 ? 3.673 0.214 20.093 1.00 79.06 191 LEU A N 1
ATOM 1491 C CA . LEU A 1 191 ? 2.783 1.374 19.986 1.00 79.06 191 LEU A CA 1
ATOM 1492 C C . LEU A 1 191 ? 1.908 1.320 18.722 1.00 79.06 191 LEU A C 1
ATOM 1494 O O . LEU A 1 191 ? 0.700 1.516 18.776 1.00 79.06 191 LEU A O 1
ATOM 1498 N N . VAL A 1 192 ? 2.512 1.022 17.571 1.00 82.38 192 VAL A N 1
ATOM 1499 C CA . VAL A 1 192 ? 1.800 0.937 16.281 1.00 82.38 192 VAL A CA 1
ATOM 1500 C C . VAL A 1 192 ? 0.840 -0.258 16.255 1.00 82.38 192 VAL A C 1
ATOM 1502 O O . VAL A 1 192 ? -0.210 -0.205 15.616 1.00 82.38 192 VAL A O 1
ATOM 1505 N N . GLY A 1 193 ? 1.165 -1.325 16.988 1.00 76.75 193 GLY A N 1
ATOM 1506 C CA . GLY A 1 193 ? 0.347 -2.527 17.128 1.00 76.75 193 GLY A CA 1
ATOM 1507 C C . GLY A 1 193 ? -1.035 -2.299 17.737 1.00 76.75 193 GLY A C 1
ATOM 1508 O O . GLY A 1 193 ? -1.934 -3.103 17.496 1.00 76.75 193 GLY A O 1
ATOM 1509 N N . GLU A 1 194 ? -1.230 -1.216 18.492 1.00 78.12 194 GLU A N 1
ATOM 1510 C CA . GLU A 1 194 ? -2.534 -0.862 19.066 1.00 78.12 194 GLU A CA 1
ATOM 1511 C C . GLU A 1 194 ? -3.535 -0.406 18.000 1.00 78.12 194 GLU A C 1
ATOM 1513 O O . GLU A 1 194 ? -4.717 -0.719 18.106 1.00 78.12 194 GLU A O 1
ATOM 1518 N N . LYS A 1 195 ? -3.053 0.261 16.943 1.00 82.50 195 LYS A N 1
ATOM 1519 C CA . LYS A 1 195 ? -3.869 0.778 15.831 1.00 82.50 195 LYS A CA 1
ATOM 1520 C C . LYS A 1 195 ? -3.797 -0.087 14.566 1.00 82.50 195 LYS A C 1
ATOM 1522 O O . LYS A 1 195 ? -4.558 0.119 13.623 1.00 82.50 195 LYS A O 1
ATOM 1527 N N . ALA A 1 196 ? -2.874 -1.048 14.507 1.00 83.75 196 ALA A N 1
ATOM 1528 C CA . ALA A 1 196 ? -2.655 -1.863 13.318 1.00 83.75 196 ALA A CA 1
ATOM 1529 C C . ALA A 1 196 ? -3.775 -2.897 13.100 1.00 83.75 196 ALA A C 1
ATOM 1531 O O . ALA A 1 196 ? -3.979 -3.799 13.917 1.00 83.75 196 ALA A O 1
ATOM 1532 N N . CYS A 1 197 ? -4.432 -2.812 11.939 1.00 86.56 197 CYS A N 1
ATOM 1533 C CA . CYS A 1 197 ? -5.485 -3.730 11.490 1.00 86.56 197 CYS A CA 1
ATOM 1534 C C . CYS A 1 197 ? -5.154 -4.435 10.155 1.00 86.56 197 CYS A C 1
ATOM 1536 O O . CYS A 1 197 ? -6.052 -4.895 9.454 1.00 86.56 197 CYS A O 1
ATOM 1538 N N . TYR A 1 198 ? -3.867 -4.564 9.797 1.00 84.56 198 TYR A N 1
ATOM 1539 C CA . TYR A 1 198 ? -3.423 -5.100 8.495 1.00 84.56 198 TYR A CA 1
ATOM 1540 C C . TYR A 1 198 ? -4.018 -6.462 8.112 1.00 84.56 198 TYR A C 1
ATOM 1542 O O . TYR A 1 198 ? -4.208 -6.742 6.936 1.00 84.56 198 TYR A O 1
ATOM 1550 N N . GLN A 1 199 ? -4.258 -7.337 9.092 1.00 83.62 199 GLN A N 1
ATOM 1551 C CA . GLN A 1 199 ? -4.795 -8.684 8.866 1.00 83.62 199 GLN A CA 1
ATOM 1552 C C . GLN A 1 199 ? -6.326 -8.739 8.911 1.00 83.62 199 GLN A C 1
ATOM 1554 O O . GLN A 1 199 ? -6.905 -9.784 8.625 1.00 83.62 199 GLN A O 1
ATOM 1559 N N . SER A 1 200 ? -6.965 -7.633 9.278 1.00 86.44 200 SER A N 1
ATOM 1560 C CA . SER A 1 200 ? -8.411 -7.539 9.470 1.00 86.44 200 SER A CA 1
ATOM 1561 C C . SER A 1 200 ? -9.103 -6.836 8.314 1.00 86.44 200 SER A C 1
ATOM 1563 O O . SER A 1 200 ? -10.326 -6.840 8.256 1.00 86.44 200 SER A O 1
ATOM 1565 N N . VAL A 1 201 ? -8.338 -6.259 7.386 1.00 89.94 201 VAL A N 1
ATOM 1566 C CA . VAL A 1 201 ? -8.857 -5.658 6.159 1.00 89.94 201 VAL A CA 1
ATOM 1567 C C . VAL A 1 201 ? -8.177 -6.308 4.966 1.00 89.94 201 VAL A C 1
ATOM 1569 O O . VAL A 1 201 ? -6.952 -6.386 4.904 1.00 89.94 201 VAL A O 1
ATOM 1572 N N . SER A 1 202 ? -8.964 -6.772 4.003 1.00 88.56 202 SER A N 1
ATOM 1573 C CA . SER A 1 202 ? -8.443 -7.298 2.743 1.00 88.56 202 SER A CA 1
ATOM 1574 C C . SER A 1 202 ? -9.324 -6.868 1.584 1.00 88.56 202 SER A C 1
ATOM 1576 O O . SER A 1 202 ? -10.542 -6.821 1.722 1.00 88.56 202 SER A O 1
ATOM 1578 N N . SER A 1 203 ? -8.722 -6.571 0.436 1.00 88.38 203 SER A N 1
ATOM 1579 C CA . SER A 1 203 ? -9.450 -6.263 -0.793 1.00 88.38 203 SER A CA 1
ATOM 1580 C C . SER A 1 203 ? -9.239 -7.360 -1.832 1.00 88.38 203 SER A C 1
ATOM 1582 O O . SER A 1 203 ? -8.129 -7.857 -2.036 1.00 88.38 203 SER A O 1
ATOM 1584 N N . TYR A 1 204 ? -10.322 -7.758 -2.493 1.00 85.25 204 TYR A N 1
ATOM 1585 C CA . TYR A 1 204 ? -10.290 -8.730 -3.577 1.00 85.25 204 TYR A CA 1
ATOM 1586 C C . TYR A 1 204 ? -11.442 -8.486 -4.548 1.00 85.25 204 TYR A C 1
ATOM 1588 O O . TYR A 1 204 ? -12.583 -8.319 -4.132 1.00 85.25 204 TYR A O 1
ATOM 1596 N N . ALA A 1 205 ? -11.141 -8.473 -5.850 1.00 82.81 205 ALA A N 1
ATOM 1597 C CA . ALA A 1 205 ? -12.132 -8.375 -6.926 1.00 82.81 205 ALA A CA 1
ATOM 1598 C C . ALA A 1 205 ? -13.154 -7.222 -6.770 1.00 82.81 205 ALA A C 1
ATOM 1600 O O . ALA A 1 205 ? -14.333 -7.380 -7.072 1.00 82.81 205 ALA A O 1
ATOM 1601 N N . GLY A 1 206 ? -12.707 -6.055 -6.295 1.00 84.50 206 GLY A N 1
ATOM 1602 C CA . GLY A 1 206 ? -13.580 -4.893 -6.085 1.00 84.50 206 GLY A CA 1
ATOM 1603 C C . GLY A 1 206 ? -14.481 -4.982 -4.852 1.00 84.50 206 GLY A C 1
ATOM 1604 O O . GLY A 1 206 ? -15.379 -4.160 -4.679 1.00 84.50 206 GLY A O 1
ATOM 1605 N N . GLN A 1 207 ? -14.224 -5.954 -3.983 1.00 90.50 207 GLN A N 1
ATOM 1606 C CA . GLN A 1 207 ? -14.834 -6.086 -2.670 1.00 90.50 207 GLN A CA 1
ATOM 1607 C C . GLN A 1 207 ? -13.777 -5.868 -1.591 1.00 90.50 207 GLN A C 1
ATOM 1609 O O . GLN A 1 207 ? -12.584 -6.105 -1.806 1.00 90.50 207 GLN A O 1
ATOM 1614 N N . ILE A 1 208 ? -14.222 -5.433 -0.420 1.00 92.44 208 ILE A N 1
ATOM 1615 C CA . ILE A 1 208 ? -13.400 -5.292 0.774 1.00 92.44 208 ILE A CA 1
ATOM 1616 C C . ILE A 1 208 ? -14.031 -6.114 1.882 1.00 92.44 208 ILE A C 1
ATOM 1618 O O . ILE A 1 208 ? -15.234 -6.047 2.126 1.00 92.44 208 ILE A O 1
ATOM 1622 N N . VAL A 1 209 ? -13.197 -6.912 2.529 1.00 92.38 209 VAL A N 1
ATOM 1623 C CA . VAL A 1 209 ? -13.558 -7.774 3.639 1.00 92.38 209 VAL A CA 1
ATOM 1624 C C . VAL A 1 209 ? -12.994 -7.167 4.911 1.00 92.38 209 VAL A C 1
ATOM 1626 O O . VAL A 1 209 ? -11.788 -6.931 5.003 1.00 92.38 209 VAL A O 1
ATOM 1629 N N . TYR A 1 210 ? -13.869 -6.951 5.885 1.00 92.88 210 TYR A N 1
ATOM 1630 C CA . TYR A 1 210 ? -13.532 -6.503 7.226 1.00 92.88 210 TYR A CA 1
ATOM 1631 C C . TYR A 1 210 ? -13.778 -7.627 8.225 1.00 92.88 210 TYR A C 1
ATOM 1633 O O . TYR A 1 210 ? -14.865 -8.205 8.276 1.00 92.88 210 TYR A O 1
ATOM 1641 N N . LEU A 1 211 ? -12.770 -7.929 9.035 1.00 91.56 211 LEU A N 1
ATOM 1642 C CA . LEU A 1 211 ? -12.868 -8.871 10.135 1.00 91.56 211 LEU A CA 1
ATOM 1643 C C . LEU A 1 211 ? -13.221 -8.117 11.417 1.00 91.56 211 LEU A C 1
ATOM 1645 O O . LEU A 1 211 ? -12.392 -7.403 11.989 1.00 91.56 211 LEU A O 1
ATOM 1649 N N . GLY A 1 212 ? -14.458 -8.307 11.854 1.00 90.44 212 GLY A N 1
ATOM 1650 C CA . GLY A 1 212 ? -14.945 -7.889 13.155 1.00 90.44 212 GLY A CA 1
ATOM 1651 C C . GLY A 1 212 ? -14.702 -8.945 14.227 1.00 90.44 212 GLY A C 1
ATOM 1652 O O . GLY A 1 212 ? -14.393 -10.104 13.941 1.00 90.44 212 GLY A O 1
ATOM 1653 N N . THR A 1 213 ? -14.878 -8.565 15.491 1.00 87.75 213 THR A N 1
ATOM 1654 C CA . THR A 1 213 ? -14.719 -9.497 16.626 1.00 87.75 213 THR A CA 1
ATOM 1655 C C . THR A 1 213 ? -15.732 -10.648 16.628 1.00 87.75 213 THR A C 1
ATOM 1657 O O . THR A 1 213 ? -15.451 -11.706 17.191 1.00 87.75 213 THR A O 1
ATOM 1660 N N . LYS A 1 214 ? -16.903 -10.456 16.005 1.00 88.75 214 LYS A N 1
ATOM 1661 C CA . LYS A 1 214 ? -18.016 -11.426 15.990 1.00 88.75 214 LYS A CA 1
ATOM 1662 C C . LYS A 1 214 ? -18.403 -11.912 14.593 1.00 88.75 214 LYS A C 1
ATOM 1664 O O . LYS A 1 214 ? -19.039 -12.956 14.473 1.00 88.75 214 LYS A O 1
ATOM 1669 N N . SER A 1 215 ? -18.045 -11.170 13.550 1.00 90.19 215 SER A N 1
ATOM 1670 C CA . SER A 1 215 ? -18.499 -11.398 12.176 1.00 90.19 215 SER A CA 1
ATOM 1671 C C . SER A 1 215 ? -17.473 -10.911 11.160 1.00 90.19 215 SER A C 1
ATOM 1673 O O . SER A 1 215 ? -16.665 -10.030 11.441 1.00 90.19 215 SER A O 1
ATOM 1675 N N . ALA A 1 216 ? -17.529 -11.469 9.951 1.00 91.69 216 ALA A N 1
ATOM 1676 C CA . ALA A 1 216 ? -16.860 -10.906 8.785 1.00 91.69 216 ALA A CA 1
ATOM 1677 C C . ALA A 1 216 ? -17.876 -10.115 7.952 1.00 91.69 216 ALA A C 1
ATOM 1679 O O . ALA A 1 216 ? -18.990 -10.584 7.716 1.00 91.69 216 ALA A O 1
ATOM 1680 N N . HIS A 1 217 ? -17.485 -8.930 7.500 1.00 91.75 217 HIS A N 1
ATOM 1681 C CA . HIS A 1 217 ? -18.309 -8.040 6.691 1.00 91.75 217 HIS A CA 1
ATOM 1682 C C . HIS A 1 217 ? -17.694 -7.928 5.303 1.00 91.75 217 HIS A C 1
ATOM 1684 O O . HIS A 1 217 ? -16.494 -7.701 5.178 1.00 91.75 217 HIS A O 1
ATOM 1690 N N . ILE A 1 218 ? -18.511 -8.078 4.264 1.00 91.94 218 ILE A N 1
ATOM 1691 C CA . ILE A 1 218 ? -18.088 -7.887 2.877 1.00 91.94 218 ILE A CA 1
ATOM 1692 C C . ILE A 1 218 ? -18.798 -6.649 2.352 1.00 91.94 218 ILE A C 1
ATOM 1694 O O . ILE A 1 218 ? -20.024 -6.561 2.395 1.00 91.94 218 ILE A O 1
ATOM 1698 N N . MET A 1 219 ? -18.018 -5.697 1.860 1.00 90.81 219 MET A N 1
ATOM 1699 C CA . MET A 1 219 ? -18.494 -4.445 1.292 1.00 90.81 219 MET A CA 1
ATOM 1700 C C . MET A 1 219 ? -18.046 -4.352 -0.163 1.00 90.81 219 MET A C 1
ATOM 1702 O O . MET A 1 219 ? -16.930 -4.733 -0.507 1.00 90.81 219 MET A O 1
ATOM 1706 N N . ALA A 1 220 ? -18.920 -3.855 -1.029 1.00 89.06 220 ALA A N 1
ATOM 1707 C CA . ALA A 1 220 ? -18.643 -3.666 -2.446 1.00 89.06 220 ALA A CA 1
ATOM 1708 C C . ALA A 1 220 ? -19.299 -2.369 -2.912 1.00 89.06 220 ALA A C 1
ATOM 1710 O O . ALA A 1 220 ? -20.385 -2.022 -2.441 1.00 89.06 220 ALA A O 1
ATOM 1711 N N . LEU A 1 221 ? -18.662 -1.673 -3.854 1.00 85.06 221 LEU A N 1
ATOM 1712 C CA . LEU A 1 221 ? -19.308 -0.550 -4.523 1.00 85.06 221 LEU A CA 1
ATOM 1713 C C . LEU A 1 221 ? -20.437 -1.081 -5.398 1.00 85.06 221 LEU A C 1
ATOM 1715 O O . LEU A 1 221 ? -20.206 -1.931 -6.257 1.00 85.06 221 LEU A O 1
ATOM 1719 N N . ARG A 1 222 ? -21.640 -0.548 -5.204 1.00 78.31 222 ARG A N 1
ATOM 1720 C CA . ARG A 1 222 ? -22.774 -0.860 -6.071 1.00 78.31 222 ARG A CA 1
ATOM 1721 C C . ARG A 1 222 ? -22.739 0.021 -7.303 1.00 78.31 222 ARG A C 1
ATOM 1723 O O . ARG A 1 222 ? -22.506 1.227 -7.215 1.00 78.31 222 ARG A O 1
ATOM 1730 N N . ASN A 1 223 ? -22.997 -0.572 -8.461 1.00 69.56 223 ASN A N 1
ATOM 1731 C CA . ASN A 1 223 ? -23.215 0.210 -9.672 1.00 69.56 223 ASN A CA 1
ATOM 1732 C C . ASN A 1 223 ? -24.678 0.685 -9.746 1.00 69.56 223 ASN A C 1
ATOM 1734 O O . ASN A 1 223 ? -25.579 0.102 -9.148 1.00 69.56 223 ASN A O 1
ATOM 1738 N N . TRP A 1 224 ? -24.940 1.748 -10.512 1.00 66.50 224 TRP A N 1
ATOM 1739 C CA . TRP A 1 224 ? -26.300 2.291 -10.659 1.00 66.50 224 TRP A CA 1
ATOM 1740 C C . TRP A 1 224 ? -27.305 1.274 -11.211 1.00 66.50 224 TRP A C 1
ATOM 1742 O O . TRP A 1 224 ? -28.489 1.361 -10.908 1.00 66.50 224 TRP A O 1
ATOM 1752 N N . ARG A 1 225 ? -26.849 0.287 -11.991 1.00 61.22 225 ARG A N 1
ATOM 1753 C CA . ARG A 1 225 ? -27.730 -0.759 -12.527 1.00 61.22 225 ARG A CA 1
ATOM 1754 C C . ARG A 1 225 ? -28.261 -1.665 -11.416 1.0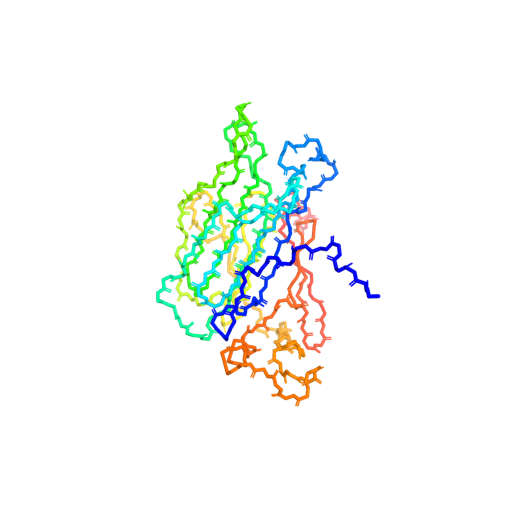0 61.22 225 ARG A C 1
ATOM 1756 O O . ARG A 1 225 ? -29.450 -1.953 -11.404 1.00 61.22 225 ARG A O 1
ATOM 1763 N N . GLU A 1 226 ? -27.412 -2.054 -10.471 1.00 64.19 226 GLU A N 1
ATOM 1764 C CA . GLU A 1 226 ? -27.792 -2.831 -9.285 1.00 64.19 226 GLU A CA 1
ATOM 1765 C C . GLU A 1 226 ? -28.728 -2.045 -8.367 1.00 64.19 226 GLU A C 1
ATOM 1767 O O . GLU A 1 226 ? -29.663 -2.615 -7.812 1.00 64.19 226 GLU A O 1
ATOM 1772 N N . VAL A 1 227 ? -28.512 -0.732 -8.242 1.00 62.12 227 VAL A N 1
ATOM 1773 C CA . VAL A 1 227 ? -29.402 0.151 -7.474 1.00 62.12 227 VAL A CA 1
ATOM 1774 C C . VAL A 1 227 ? -30.784 0.232 -8.127 1.00 62.12 227 VAL A C 1
ATOM 1776 O O . VAL A 1 227 ? -31.790 0.069 -7.442 1.00 62.12 227 VAL A O 1
ATOM 1779 N N . CYS A 1 228 ? -30.854 0.418 -9.449 1.00 65.31 228 CYS A N 1
ATOM 1780 C CA . CYS A 1 228 ? -32.128 0.460 -10.168 1.00 65.31 228 CYS A CA 1
ATOM 1781 C C . CYS A 1 228 ? -32.898 -0.867 -10.093 1.00 65.31 228 CYS A C 1
ATOM 1783 O O . CYS A 1 228 ? -34.116 -0.833 -9.994 1.00 65.31 228 CYS A O 1
ATOM 1785 N N . MET A 1 229 ? -32.222 -2.021 -10.105 1.00 59.75 229 MET A N 1
ATOM 1786 C CA . MET A 1 229 ? -32.887 -3.332 -10.036 1.00 59.75 229 MET A CA 1
ATOM 1787 C C . MET A 1 229 ? -33.552 -3.640 -8.685 1.00 59.75 229 MET A C 1
ATOM 1789 O O . MET A 1 229 ? -34.391 -4.526 -8.646 1.00 59.75 229 MET A O 1
ATOM 1793 N N . MET A 1 230 ? -33.194 -2.955 -7.591 1.00 55.44 230 MET A N 1
ATOM 1794 C CA . MET A 1 230 ? -33.835 -3.150 -6.275 1.00 55.44 230 MET A CA 1
ATOM 1795 C C . MET A 1 230 ? -35.013 -2.199 -6.016 1.00 55.44 230 MET A C 1
ATOM 1797 O O . MET A 1 230 ? -35.704 -2.343 -5.012 1.00 55.44 230 MET A O 1
ATOM 1801 N N . LEU A 1 231 ? -35.205 -1.196 -6.878 1.00 54.28 231 LEU A N 1
ATOM 1802 C CA . LEU A 1 231 ? -36.291 -0.215 -6.774 1.00 54.28 231 LEU A CA 1
ATOM 1803 C C . LEU A 1 231 ? -37.541 -0.615 -7.583 1.00 54.28 231 LEU A C 1
ATOM 1805 O O . LEU A 1 231 ? -38.528 0.118 -7.559 1.00 54.28 231 LEU A O 1
ATOM 1809 N N . PHE A 1 232 ? -37.497 -1.760 -8.270 1.00 44.03 232 PHE A N 1
ATOM 1810 C CA . PHE A 1 232 ? -38.602 -2.393 -8.997 1.00 44.03 232 PHE A CA 1
ATOM 1811 C C . PHE A 1 232 ? -38.815 -3.817 -8.483 1.00 44.03 232 PHE A C 1
ATOM 1813 O O . PHE A 1 232 ? -39.965 -4.296 -8.589 1.00 44.03 232 PHE A O 1
#

Mean predicted aligned error: 7.61 Å

Nearest PDB structures (foldseek):
  7eja-assembly1_B  TM=7.022E-01  e=1.698E-04  Homo sapiens
  7f8w-assembly1_B  TM=6.837E-01  e=5.586E-04  Homo sapiens
  4i79-assembly2_B  TM=6.255E-01  e=1.939E-03  Homo sapiens
  7mge-assembly1_A  TM=4.392E-01  e=3.712E-03  Homo sapiens
  8a61-assembly1_Q  TM=5.055E-01  e=6.898E-02  Saccharomyces cerevisiae

Radius of gyration: 18.94 Å; Cα contacts (8 Å, |Δi|>4): 474; chains: 1; bounding box: 72×41×48 Å